Protein AF-A0A2D6A712-F1 (afdb_monomer_lite)

Structure (mmCIF, N/CA/C/O backbone):
data_AF-A0A2D6A712-F1
#
_entry.id   AF-A0A2D6A712-F1
#
loop_
_atom_site.group_PDB
_atom_site.id
_atom_site.type_symbol
_atom_site.label_atom_id
_atom_site.label_alt_id
_atom_site.label_comp_id
_atom_site.label_asym_id
_atom_site.label_entity_id
_atom_site.label_seq_id
_atom_site.pdbx_PDB_ins_code
_atom_site.Cartn_x
_atom_site.Cartn_y
_atom_site.Cartn_z
_atom_site.occupancy
_atom_site.B_iso_or_equiv
_atom_site.auth_seq_id
_atom_site.auth_comp_id
_atom_site.auth_asym_id
_atom_site.auth_atom_id
_atom_site.pdbx_PDB_model_num
ATOM 1 N N . MET A 1 1 ? 50.032 -38.159 43.318 1.00 38.22 1 MET A N 1
ATOM 2 C CA . MET A 1 1 ? 50.754 -36.941 42.894 1.00 38.22 1 MET A CA 1
ATOM 3 C C . MET A 1 1 ? 49.982 -36.325 41.737 1.00 38.22 1 MET A C 1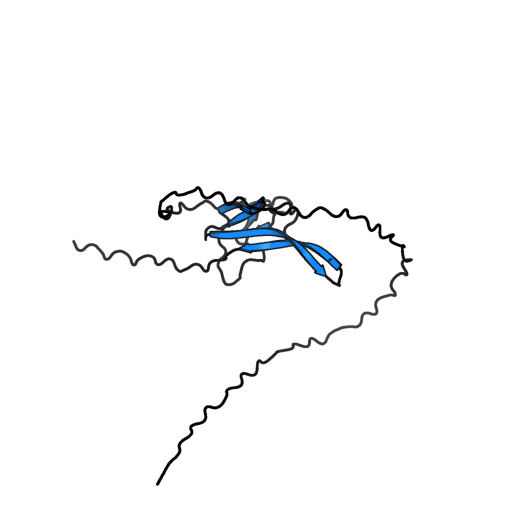
ATOM 5 O O . MET A 1 1 ? 49.748 -37.045 40.783 1.00 38.22 1 MET A O 1
ATOM 9 N N . ASN A 1 2 ? 49.554 -35.068 41.916 1.00 38.91 2 ASN A N 1
ATOM 10 C CA . ASN A 1 2 ? 49.337 -33.973 40.948 1.00 38.91 2 ASN A CA 1
ATOM 11 C C . ASN A 1 2 ? 48.614 -34.291 39.612 1.00 38.91 2 ASN A C 1
ATOM 13 O O . ASN A 1 2 ? 49.014 -35.178 38.883 1.00 38.91 2 ASN A O 1
ATOM 17 N N . GLY A 1 3 ? 47.608 -33.553 39.150 1.00 43.97 3 GLY A N 1
ATOM 18 C CA . GLY A 1 3 ? 47.139 -32.238 39.554 1.00 43.97 3 GLY A CA 1
ATOM 19 C C . GLY A 1 3 ? 45.907 -31.843 38.737 1.00 43.97 3 GLY A C 1
ATOM 20 O O . GLY A 1 3 ? 45.746 -32.196 37.572 1.00 43.97 3 GLY A O 1
ATOM 21 N N . LEU A 1 4 ? 45.030 -31.136 39.431 1.00 56.16 4 LEU A N 1
ATOM 22 C CA . LEU A 1 4 ? 43.731 -30.625 39.038 1.00 56.16 4 LEU A CA 1
ATOM 23 C C . LEU A 1 4 ? 43.934 -29.314 38.254 1.00 56.16 4 LEU A C 1
ATOM 25 O O . LEU A 1 4 ? 44.421 -28.349 38.834 1.00 56.16 4 LEU A O 1
ATOM 29 N N . PHE A 1 5 ? 43.544 -29.237 36.980 1.00 53.28 5 PHE A N 1
ATOM 30 C CA . PHE A 1 5 ? 43.424 -27.955 36.270 1.00 53.28 5 PHE A CA 1
ATOM 31 C C . PHE A 1 5 ? 41.978 -27.738 35.830 1.00 53.28 5 PHE A C 1
ATOM 33 O O . PHE A 1 5 ? 41.532 -28.196 34.782 1.00 53.28 5 PHE A O 1
ATOM 40 N N . ARG A 1 6 ? 41.232 -27.029 36.683 1.00 55.66 6 ARG A N 1
ATOM 41 C CA . ARG A 1 6 ? 39.979 -26.368 36.320 1.00 55.66 6 ARG A CA 1
ATOM 42 C C . ARG A 1 6 ? 40.338 -25.033 35.672 1.00 55.66 6 ARG A C 1
ATOM 44 O O . ARG A 1 6 ? 40.777 -24.124 36.368 1.00 55.66 6 ARG A O 1
ATOM 51 N N . VAL A 1 7 ? 40.155 -24.913 34.362 1.00 57.94 7 VAL A N 1
ATOM 52 C CA . VAL A 1 7 ? 40.206 -23.617 33.674 1.00 57.94 7 VAL A CA 1
ATOM 53 C C . VAL A 1 7 ? 38.781 -23.074 33.647 1.00 57.94 7 VAL A C 1
ATOM 55 O O . VAL A 1 7 ? 37.921 -23.590 32.937 1.00 57.94 7 VAL A O 1
ATOM 58 N N . GLY A 1 8 ? 38.515 -22.088 34.502 1.00 46.72 8 GLY A N 1
ATOM 59 C CA . GLY A 1 8 ? 37.256 -21.353 34.519 1.00 46.72 8 GLY A CA 1
ATOM 60 C C . GLY A 1 8 ? 37.160 -20.435 33.303 1.00 46.72 8 GLY A C 1
ATOM 61 O O . GLY A 1 8 ? 38.045 -19.612 33.079 1.00 46.72 8 GLY A O 1
ATOM 62 N N . LEU A 1 9 ? 36.082 -20.565 32.529 1.00 51.72 9 LEU A N 1
ATOM 63 C CA . LEU A 1 9 ? 35.680 -19.534 31.578 1.00 51.72 9 LEU A CA 1
ATOM 64 C C . LEU A 1 9 ? 35.064 -18.354 32.349 1.00 51.72 9 LEU A C 1
ATOM 66 O O . LEU A 1 9 ? 34.148 -18.579 33.145 1.00 51.72 9 LEU A O 1
ATOM 70 N N . PRO A 1 10 ? 35.496 -17.105 32.109 1.00 62.69 10 PRO A N 1
ATOM 71 C CA . PRO A 1 10 ? 34.792 -15.946 32.629 1.00 62.69 10 PRO A CA 1
ATOM 72 C C . PRO A 1 10 ? 33.481 -15.739 31.860 1.00 62.69 10 PRO A C 1
ATOM 74 O O . PRO A 1 10 ? 33.450 -15.660 30.631 1.00 62.69 10 PRO A O 1
ATOM 77 N N . VAL A 1 11 ? 32.392 -15.638 32.620 1.00 51.59 11 VAL A N 1
ATOM 78 C CA . VAL A 1 11 ? 31.074 -15.190 32.166 1.00 51.59 11 VAL A CA 1
ATOM 79 C C . VAL A 1 11 ? 31.198 -13.733 31.724 1.00 51.59 11 VAL A C 1
ATOM 81 O O . VAL A 1 11 ? 31.400 -12.839 32.543 1.00 51.59 11 VAL A O 1
ATOM 84 N N . LEU A 1 12 ? 31.099 -13.495 30.419 1.00 49.94 12 LEU A N 1
ATOM 85 C CA . LEU A 1 12 ? 31.120 -12.160 29.836 1.00 49.94 12 LEU A CA 1
ATOM 86 C C . LEU A 1 12 ? 29.693 -11.598 29.887 1.00 49.94 12 LEU A C 1
ATOM 88 O O . LEU A 1 12 ? 28.854 -11.888 29.037 1.00 49.94 12 LEU A O 1
ATOM 92 N N . VAL A 1 13 ? 29.399 -10.845 30.949 1.00 48.84 13 VAL A N 1
ATOM 93 C CA . VAL A 1 13 ? 28.142 -10.106 31.109 1.00 48.84 13 VAL A CA 1
ATOM 94 C C . VAL A 1 13 ? 28.164 -8.917 30.149 1.00 48.84 13 VAL A C 1
ATOM 96 O O . VAL A 1 13 ? 28.866 -7.932 30.368 1.00 48.84 13 VAL A O 1
ATOM 99 N N . LEU A 1 14 ? 27.400 -9.018 29.064 1.00 49.66 14 LEU A N 1
ATOM 100 C CA . LEU A 1 14 ? 27.130 -7.916 28.144 1.00 49.66 14 LEU A CA 1
ATOM 101 C C . LEU A 1 14 ? 26.145 -6.948 28.818 1.00 49.66 14 LEU A C 1
ATOM 103 O O . LEU A 1 14 ? 24.936 -7.171 28.829 1.00 49.66 14 LEU A O 1
ATOM 107 N N . ALA A 1 15 ? 26.671 -5.877 29.411 1.00 50.78 15 ALA A N 1
ATOM 108 C CA . ALA A 1 15 ? 25.869 -4.747 29.857 1.00 50.78 15 ALA A CA 1
ATOM 109 C C . ALA A 1 15 ? 25.324 -4.004 28.625 1.00 50.78 15 ALA A C 1
ATOM 111 O O . ALA A 1 15 ? 26.072 -3.373 27.879 1.00 50.78 15 ALA A O 1
ATOM 112 N N . ALA A 1 16 ? 24.014 -4.094 28.396 1.00 51.50 16 ALA A N 1
ATOM 113 C CA . ALA A 1 16 ? 23.321 -3.252 27.434 1.00 51.50 16 ALA A CA 1
ATOM 114 C C . ALA A 1 16 ? 23.331 -1.803 27.947 1.00 51.50 16 ALA A C 1
ATOM 116 O O . ALA A 1 16 ? 22.662 -1.472 28.924 1.00 51.50 16 ALA A O 1
ATOM 117 N N . ALA A 1 17 ? 24.107 -0.937 27.297 1.00 50.69 17 ALA A N 1
ATOM 118 C CA . ALA A 1 17 ? 24.064 0.499 27.532 1.00 50.69 17 ALA A CA 1
ATOM 119 C C . ALA A 1 17 ? 22.735 1.057 26.996 1.00 50.69 17 ALA A C 1
ATOM 121 O O . ALA A 1 17 ? 22.567 1.272 25.796 1.00 50.69 17 ALA A O 1
ATOM 122 N N . VAL A 1 18 ? 21.772 1.270 27.893 1.00 51.00 18 VAL A N 1
ATOM 123 C CA . VAL A 1 18 ? 20.551 2.032 27.618 1.00 51.00 18 VAL A CA 1
ATOM 124 C C . VAL A 1 18 ? 20.918 3.514 27.671 1.00 51.00 18 VAL A C 1
ATOM 126 O O . VAL A 1 18 ? 21.150 4.069 28.742 1.00 51.00 18 VAL A O 1
ATOM 129 N N . TYR A 1 19 ? 21.004 4.159 26.510 1.00 43.38 19 TYR A N 1
ATOM 130 C CA . TYR A 1 19 ? 21.180 5.607 26.416 1.00 43.38 19 TYR A CA 1
ATOM 131 C C . TYR A 1 19 ? 19.811 6.282 26.579 1.00 43.38 19 TYR A C 1
ATOM 133 O O . TYR A 1 19 ? 18.998 6.291 25.655 1.00 43.38 19 TYR A O 1
ATOM 141 N N . VAL A 1 20 ? 19.539 6.833 27.765 1.00 48.06 20 VAL A N 1
ATOM 142 C CA . VAL A 1 20 ? 18.406 7.741 27.995 1.00 48.06 20 VAL A CA 1
ATOM 143 C C . VAL A 1 20 ? 18.894 9.158 27.714 1.00 48.06 20 VAL A C 1
ATOM 145 O O . VAL A 1 20 ? 19.613 9.749 28.516 1.00 48.06 20 VAL A O 1
ATOM 148 N N . ILE A 1 21 ? 18.523 9.708 26.560 1.00 50.75 21 ILE A N 1
ATOM 149 C CA . ILE A 1 21 ? 18.726 11.129 26.270 1.00 50.75 21 ILE A CA 1
ATOM 150 C C . ILE A 1 21 ? 17.623 11.893 27.009 1.00 50.75 21 ILE A C 1
ATOM 152 O O . ILE A 1 21 ? 16.490 11.983 26.540 1.00 50.75 21 ILE A O 1
ATOM 156 N N . ALA A 1 22 ? 17.948 12.414 28.190 1.00 44.84 22 ALA A N 1
ATOM 157 C CA . ALA A 1 22 ? 17.109 13.372 28.895 1.00 44.84 22 ALA A CA 1
ATOM 158 C C . ALA A 1 22 ? 17.259 14.748 28.227 1.00 44.84 22 ALA A C 1
ATOM 160 O O . ALA A 1 22 ? 18.215 15.475 28.486 1.00 44.84 22 ALA A O 1
ATOM 161 N N . THR A 1 23 ? 16.326 15.111 27.349 1.00 55.25 23 THR A N 1
ATOM 162 C CA . THR A 1 23 ? 16.182 16.496 26.886 1.00 55.25 23 THR A CA 1
ATOM 163 C C . THR A 1 23 ? 15.427 17.290 27.950 1.00 55.25 23 THR A C 1
ATOM 165 O O . THR A 1 23 ? 14.195 17.277 27.999 1.00 55.25 23 THR A O 1
ATOM 168 N N . SER A 1 24 ? 16.165 17.960 28.831 1.00 52.94 24 SER A N 1
ATOM 169 C CA . SER A 1 24 ? 15.646 19.007 29.708 1.00 52.94 24 SER A CA 1
ATOM 170 C C . SER A 1 24 ? 15.393 20.275 28.890 1.00 52.94 24 SER A C 1
ATOM 172 O O . SER A 1 24 ? 16.304 20.863 28.315 1.00 52.94 24 SER A O 1
ATOM 174 N N . GLY A 1 25 ? 14.130 20.688 28.828 1.00 51.09 25 GLY A N 1
ATOM 175 C CA . GLY A 1 25 ? 13.720 21.913 28.146 1.00 51.09 25 GLY A CA 1
ATOM 176 C C . GLY A 1 25 ? 12.207 22.029 28.029 1.00 51.09 25 GLY A C 1
ATOM 177 O O . GLY A 1 25 ? 11.694 22.238 26.936 1.00 51.09 25 GLY A O 1
ATOM 178 N N . ARG A 1 26 ? 11.476 21.825 29.133 1.00 49.22 26 ARG A N 1
ATOM 179 C CA . ARG A 1 26 ? 10.029 22.062 29.181 1.00 49.22 26 ARG A CA 1
ATOM 180 C C . ARG A 1 26 ? 9.792 23.402 29.867 1.00 49.22 26 ARG A C 1
ATOM 182 O O . ARG A 1 26 ? 9.742 23.475 31.090 1.00 49.22 26 ARG A O 1
ATOM 189 N N . SER A 1 27 ? 9.704 24.455 29.064 1.00 50.00 27 SER A N 1
ATOM 190 C CA . SER A 1 27 ? 9.130 25.730 29.481 1.00 50.00 27 SER A CA 1
ATOM 191 C C . SER A 1 27 ? 7.691 25.459 29.909 1.00 50.00 27 SER A C 1
ATOM 193 O O . SER A 1 27 ? 6.890 24.967 29.113 1.00 50.00 27 SER A O 1
ATOM 195 N N . VAL A 1 28 ? 7.390 25.707 31.180 1.00 53.03 28 VAL A N 1
ATOM 196 C CA . VAL A 1 28 ? 6.026 25.688 31.707 1.00 53.03 28 VAL A CA 1
ATOM 197 C C . VAL A 1 28 ? 5.324 26.903 31.111 1.00 53.03 28 VAL A C 1
ATOM 199 O O . VAL A 1 28 ? 5.516 28.027 31.560 1.00 53.03 28 VAL A O 1
ATOM 202 N N . VAL A 1 29 ? 4.590 26.679 30.026 1.00 64.25 29 VAL A N 1
ATOM 203 C CA . VAL A 1 29 ? 3.509 27.572 29.619 1.00 64.25 29 VAL A CA 1
ATOM 204 C C . VAL A 1 29 ? 2.354 27.203 30.540 1.00 64.25 29 VAL A C 1
ATOM 206 O O . VAL A 1 29 ? 1.888 26.067 30.503 1.00 64.25 29 VAL A O 1
ATOM 209 N N . GLU A 1 30 ? 1.983 28.110 31.439 1.00 64.56 30 GLU A N 1
ATOM 210 C CA . GLU A 1 30 ? 0.753 27.982 32.217 1.00 64.56 30 GLU A CA 1
ATOM 211 C C . GLU A 1 30 ? -0.417 28.002 31.228 1.00 64.56 30 GLU A C 1
ATOM 213 O O . GLU A 1 30 ? -0.680 29.018 30.583 1.00 64.56 30 GLU A O 1
ATOM 218 N N . ASP A 1 31 ? -1.061 26.847 31.050 1.00 70.06 31 ASP A N 1
ATOM 219 C CA . ASP A 1 31 ? -2.296 26.741 30.280 1.00 70.06 31 ASP A CA 1
ATOM 220 C C . ASP A 1 31 ? -3.382 27.598 30.959 1.00 70.06 31 ASP A C 1
ATOM 222 O O . ASP A 1 31 ? -3.539 27.532 32.186 1.00 70.06 31 ASP A O 1
ATOM 226 N N . PRO A 1 32 ? -4.137 28.416 30.203 1.00 76.94 32 PRO A N 1
ATOM 227 C CA . PRO A 1 32 ? -5.304 29.098 30.743 1.00 76.94 32 PRO A CA 1
ATOM 228 C C . PRO A 1 32 ? -6.325 28.059 31.238 1.00 76.94 32 PRO A C 1
ATOM 230 O O . PRO A 1 32 ? -6.424 26.980 30.652 1.00 76.94 32 PRO A O 1
ATOM 233 N N . PRO A 1 33 ? -7.092 28.359 32.302 1.00 76.44 33 PRO A N 1
ATOM 234 C CA . PRO A 1 33 ? -8.053 27.416 32.859 1.00 76.44 33 PRO A CA 1
ATOM 235 C C . PRO A 1 33 ? -9.043 26.963 31.783 1.00 76.44 33 PRO A C 1
ATOM 237 O O . PRO A 1 33 ? -9.651 27.794 31.101 1.00 76.44 33 PRO A O 1
ATOM 240 N N . ASP A 1 34 ? -9.191 25.644 31.647 1.00 72.00 34 ASP A N 1
ATOM 241 C CA . ASP A 1 34 ? -10.127 25.036 30.710 1.00 72.00 34 ASP A CA 1
ATOM 242 C C . ASP A 1 34 ? -11.543 25.597 30.929 1.00 72.00 34 ASP A C 1
ATOM 244 O O . ASP A 1 34 ? -11.997 25.717 32.076 1.00 72.00 34 ASP A O 1
ATOM 248 N N . PRO A 1 35 ? -12.281 25.933 29.854 1.00 73.94 35 PRO A N 1
ATOM 249 C CA . PRO A 1 35 ? -13.678 26.304 29.983 1.00 73.94 35 PRO A CA 1
ATOM 250 C C . PRO A 1 35 ? -14.446 25.135 30.607 1.00 73.94 35 PRO A C 1
ATOM 252 O O . PRO A 1 35 ? -14.401 24.006 30.119 1.00 73.94 35 PRO A O 1
ATOM 255 N N . VAL A 1 36 ? -15.170 25.419 31.691 1.00 71.56 36 VAL A N 1
ATOM 256 C CA . VAL A 1 36 ? -16.086 24.477 32.339 1.00 71.56 36 VAL A CA 1
ATOM 257 C C . VAL A 1 36 ? -17.211 24.158 31.353 1.00 71.56 36 VAL A C 1
ATOM 259 O O . VAL A 1 36 ? -18.193 24.890 31.247 1.00 71.56 36 VAL A O 1
ATOM 262 N N . ILE A 1 37 ? -17.045 23.083 30.586 1.00 70.31 37 ILE A N 1
ATOM 263 C CA . ILE A 1 37 ? -18.094 22.539 29.726 1.00 70.31 37 ILE A CA 1
ATOM 264 C C . ILE A 1 37 ? -19.030 21.737 30.641 1.00 70.31 37 ILE A C 1
ATOM 266 O O . ILE A 1 37 ? -18.568 20.783 31.274 1.00 70.31 37 ILE A O 1
ATOM 270 N N . PRO A 1 38 ? -20.321 22.103 30.763 1.00 62.12 38 PRO A N 1
ATOM 271 C CA . PRO A 1 38 ? -21.269 21.326 31.549 1.00 62.12 38 PRO A CA 1
ATOM 272 C C . PRO A 1 38 ? -21.330 19.903 30.991 1.00 62.12 38 PRO A C 1
ATOM 274 O O . PRO A 1 38 ? -21.440 19.704 29.780 1.00 62.12 38 PRO A O 1
ATOM 277 N N . ALA A 1 39 ? -21.212 18.921 31.885 1.00 53.22 39 ALA A N 1
ATOM 278 C CA . ALA A 1 39 ? -21.298 17.510 31.554 1.00 53.22 39 ALA A CA 1
ATOM 279 C C . ALA A 1 39 ? -22.652 17.231 30.889 1.00 53.22 39 ALA A C 1
ATOM 281 O O . ALA A 1 39 ? -23.684 17.195 31.554 1.00 53.22 39 ALA A O 1
ATOM 282 N N . ALA A 1 40 ? -22.647 17.074 29.566 1.00 59.59 40 ALA A N 1
ATOM 283 C CA . ALA A 1 40 ? -23.778 16.510 28.859 1.00 59.59 40 ALA A CA 1
ATOM 284 C C . ALA A 1 40 ? -23.843 15.027 29.232 1.00 59.59 40 ALA A C 1
ATOM 286 O O . ALA A 1 40 ? -22.931 14.253 28.935 1.00 59.59 40 ALA A O 1
ATOM 287 N N . GLU A 1 41 ? -24.902 14.675 29.946 1.00 52.97 41 GLU A N 1
ATOM 288 C CA . GLU A 1 41 ? -25.297 13.319 30.286 1.00 52.97 41 GLU A CA 1
ATOM 289 C C . GLU A 1 41 ? -25.529 12.557 28.971 1.00 52.97 41 GLU A C 1
ATOM 291 O O . GLU A 1 41 ? -26.517 12.761 28.270 1.00 52.97 41 GLU A O 1
ATOM 296 N N . VAL A 1 42 ? -24.540 11.760 28.560 1.00 57.06 42 VAL A N 1
ATOM 297 C CA . VAL A 1 42 ? -24.662 10.877 27.398 1.00 57.06 42 VAL A CA 1
ATOM 298 C C . VAL A 1 42 ? -25.358 9.617 27.881 1.00 57.06 42 VAL A C 1
ATOM 300 O O . VAL A 1 42 ? -24.738 8.759 28.510 1.00 57.06 42 VAL A O 1
ATOM 303 N N . GLU A 1 43 ? -26.654 9.530 27.593 1.00 52.31 43 GLU A N 1
ATOM 304 C CA . GLU A 1 43 ? -27.439 8.309 27.721 1.00 52.31 43 GLU A CA 1
ATOM 305 C C . GLU A 1 43 ? -26.772 7.195 26.902 1.00 52.31 43 GLU A C 1
ATOM 307 O O . GLU A 1 43 ? -26.706 7.214 25.671 1.00 52.31 43 GLU A O 1
ATOM 312 N N . THR A 1 44 ? -26.212 6.218 27.606 1.00 48.22 44 THR A N 1
ATOM 313 C CA . THR A 1 44 ? -25.707 4.975 27.037 1.00 48.22 44 THR A CA 1
ATOM 314 C C . THR A 1 44 ? -26.890 4.065 26.721 1.00 48.22 44 THR A C 1
ATOM 316 O O . THR A 1 44 ? -27.263 3.200 27.515 1.00 48.22 44 THR A O 1
ATOM 319 N N . GLU A 1 45 ? -27.463 4.219 25.526 1.00 50.00 45 GLU A N 1
ATOM 320 C CA . GLU A 1 45 ? -28.314 3.186 24.929 1.00 50.00 45 GLU A CA 1
ATOM 321 C C . GLU A 1 45 ? -27.467 1.940 24.630 1.00 50.00 45 GLU A C 1
ATOM 323 O O . GLU A 1 45 ? -26.855 1.747 23.576 1.00 50.00 45 GLU A O 1
ATOM 328 N N . SER A 1 46 ? -27.408 1.081 25.641 1.00 56.09 46 SER A N 1
ATOM 329 C CA . SER A 1 46 ? -26.949 -0.297 25.575 1.00 56.09 46 SER A CA 1
ATOM 330 C C . SER A 1 46 ? -27.960 -1.126 24.779 1.00 56.09 46 SER A C 1
ATOM 332 O O . SER A 1 46 ? -28.889 -1.715 25.318 1.00 56.09 46 SER A O 1
ATOM 334 N N . GLY A 1 47 ? -27.784 -1.157 23.459 1.00 50.25 47 GLY A N 1
ATOM 335 C CA . GLY A 1 47 ? -28.702 -1.852 22.557 1.00 50.25 47 GLY A CA 1
ATOM 336 C C . GLY A 1 47 ? -28.038 -2.399 21.301 1.00 50.25 47 GLY A C 1
ATOM 337 O O . GLY A 1 47 ? -28.588 -2.256 20.215 1.00 50.25 47 GLY A O 1
ATOM 338 N N . LEU A 1 48 ? -26.854 -3.012 21.407 1.00 58.75 48 LEU A N 1
ATOM 339 C CA . LEU A 1 48 ? -26.326 -3.798 20.289 1.00 58.75 48 LEU A CA 1
ATOM 340 C C . LEU A 1 48 ? -26.962 -5.197 20.307 1.00 58.75 48 LEU A C 1
ATOM 342 O O . LEU A 1 48 ? -26.778 -5.925 21.286 1.00 58.75 48 LEU A O 1
ATOM 346 N N . PRO A 1 49 ? -27.691 -5.605 19.251 1.00 55.78 49 PRO A N 1
ATOM 347 C CA . PRO A 1 49 ? -28.203 -6.961 19.154 1.00 55.78 49 PRO A CA 1
ATOM 348 C C . PRO A 1 49 ? -27.035 -7.946 19.048 1.00 55.78 49 PRO A C 1
ATOM 350 O O . PRO A 1 49 ? -26.137 -7.794 18.217 1.00 55.78 49 PRO A O 1
ATOM 353 N N . LEU A 1 50 ? -27.069 -8.973 19.898 1.00 48.47 50 LEU A N 1
ATOM 354 C CA . LEU A 1 50 ? -26.238 -10.168 19.802 1.00 48.47 50 LEU A CA 1
ATOM 355 C C . LEU A 1 50 ? -26.448 -10.809 18.424 1.00 48.47 50 LEU A C 1
ATOM 357 O O . LEU A 1 50 ? -27.429 -11.513 18.193 1.00 48.47 50 LEU A O 1
ATOM 361 N N . VAL A 1 51 ? -25.530 -10.553 17.495 1.00 64.31 51 VAL A N 1
ATOM 362 C CA . VAL A 1 51 ? -25.451 -11.302 16.241 1.00 64.31 51 VAL A CA 1
ATOM 363 C C . VAL A 1 51 ? -25.021 -12.736 16.564 1.00 64.31 51 VAL A C 1
ATOM 365 O O . VAL A 1 51 ? -23.991 -12.919 17.219 1.00 64.31 51 VAL A O 1
ATOM 368 N N . PRO A 1 52 ? -25.777 -13.760 16.127 1.00 51.81 52 PRO A N 1
ATOM 369 C CA . PRO A 1 52 ? -25.384 -15.144 16.325 1.00 51.81 52 PRO A CA 1
ATOM 370 C C . PRO A 1 52 ? -24.071 -15.413 15.585 1.00 51.81 52 PRO A C 1
ATOM 372 O O . PRO A 1 52 ? -23.942 -15.167 14.384 1.00 51.81 52 PRO A O 1
ATOM 375 N N . VAL A 1 53 ? -23.090 -15.917 16.333 1.00 51.47 53 VAL A N 1
ATOM 376 C CA . VAL A 1 53 ? -21.853 -16.495 15.808 1.00 51.47 53 VAL A CA 1
ATOM 377 C C . VAL A 1 53 ? -22.246 -17.644 14.884 1.00 51.47 53 VAL A C 1
ATOM 379 O O . VAL A 1 53 ? -22.691 -18.694 15.338 1.00 51.47 53 VAL A O 1
ATOM 382 N N . LEU A 1 54 ? -22.127 -17.423 13.574 1.00 48.78 54 LEU A N 1
ATOM 383 C CA . LEU A 1 54 ? -22.294 -18.474 12.582 1.00 48.78 54 LEU A CA 1
ATOM 384 C C . LEU A 1 54 ? -21.075 -19.403 12.675 1.00 48.78 54 LEU A C 1
ATOM 386 O O . LEU A 1 54 ? -19.983 -19.077 12.204 1.00 48.78 54 LEU A O 1
ATOM 390 N N . GLU A 1 55 ? -21.261 -20.555 13.315 1.00 48.25 55 GLU A N 1
ATOM 391 C CA . GLU A 1 55 ? -20.352 -21.695 13.237 1.00 48.25 55 GLU A CA 1
ATOM 392 C C . GLU A 1 55 ? -20.254 -22.150 11.774 1.00 48.25 55 GLU A C 1
ATOM 394 O O . GLU A 1 55 ? -21.116 -22.847 11.241 1.00 48.25 55 GLU A O 1
ATOM 399 N N . SER A 1 56 ? -19.184 -21.731 11.097 1.00 48.47 56 SER A N 1
ATOM 400 C CA . SER A 1 56 ? -18.796 -22.228 9.777 1.00 48.47 56 SER A CA 1
ATOM 401 C C . SER A 1 56 ? -18.227 -23.646 9.912 1.00 48.47 56 SER A C 1
ATOM 403 O O . SER A 1 56 ? -17.017 -23.873 9.814 1.00 48.47 56 SER A O 1
ATOM 405 N N . GLY A 1 57 ? -19.117 -24.608 10.143 1.00 45.22 57 GLY A N 1
ATOM 406 C CA . GLY A 1 57 ? -18.850 -26.029 9.986 1.00 45.22 57 GLY A CA 1
ATOM 407 C C . GLY A 1 57 ? -18.695 -26.401 8.509 1.00 45.22 57 GLY A C 1
ATOM 408 O O . GLY A 1 57 ? -19.638 -26.309 7.737 1.00 45.22 57 GLY A 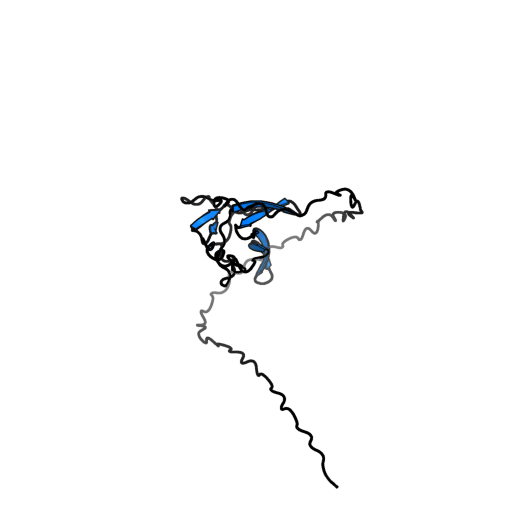O 1
ATOM 409 N N . GLY A 1 58 ? -17.480 -26.820 8.151 1.00 47.53 58 GLY A N 1
ATOM 410 C CA . GLY A 1 58 ? -17.165 -27.880 7.190 1.00 47.53 58 GLY A CA 1
ATOM 411 C C . GLY A 1 58 ? -17.786 -27.859 5.790 1.00 47.53 58 GLY A C 1
ATOM 412 O O . GLY A 1 58 ? -18.888 -28.346 5.605 1.00 47.53 58 GLY A O 1
ATOM 413 N N . GLN A 1 59 ? -16.962 -27.562 4.778 1.00 43.16 59 GLN A N 1
ATOM 414 C CA . GLN A 1 59 ? -16.801 -28.471 3.633 1.00 43.16 59 GLN A CA 1
ATOM 415 C C . GLN A 1 59 ? -15.465 -28.190 2.924 1.00 43.16 59 GLN A C 1
ATOM 417 O O . GLN A 1 59 ? -15.373 -27.386 2.001 1.00 43.16 59 GLN A O 1
ATOM 422 N N . GLN A 1 60 ? -14.389 -28.841 3.381 1.00 45.81 60 GLN A N 1
ATOM 423 C CA . GLN A 1 60 ? -13.154 -28.936 2.600 1.00 45.81 60 GLN A CA 1
ATOM 424 C C . GLN A 1 60 ? -13.435 -29.803 1.375 1.00 45.81 60 GLN A C 1
ATOM 426 O O . GLN A 1 60 ? -13.460 -31.034 1.455 1.00 45.81 60 GLN A O 1
ATOM 431 N N . ASP A 1 61 ? -13.660 -29.144 0.244 1.00 50.53 61 ASP A N 1
ATOM 432 C CA . ASP A 1 61 ? -13.847 -29.796 -1.038 1.00 50.53 61 ASP A CA 1
ATOM 433 C C . ASP A 1 61 ? -12.511 -30.399 -1.501 1.00 50.53 61 ASP A C 1
ATOM 435 O O . ASP A 1 61 ? -11.598 -29.732 -1.996 1.00 50.53 61 ASP A O 1
ATOM 439 N N . LYS A 1 62 ? -12.360 -31.703 -1.259 1.00 55.19 62 LYS A N 1
ATOM 440 C CA . LYS A 1 62 ? -11.226 -32.516 -1.704 1.00 55.19 62 LYS A CA 1
ATOM 441 C C . LYS A 1 62 ? -11.345 -32.793 -3.201 1.00 55.19 62 LYS A C 1
ATOM 443 O O . LYS A 1 62 ? -11.536 -33.941 -3.591 1.00 55.19 62 LYS A O 1
ATOM 448 N N . ARG A 1 63 ? -11.210 -31.781 -4.055 1.00 55.12 63 ARG A N 1
ATOM 449 C CA . ARG A 1 63 ? -11.085 -31.970 -5.509 1.00 55.12 63 ARG A CA 1
ATOM 450 C C . ARG A 1 63 ? -10.365 -30.787 -6.151 1.00 55.12 63 ARG A C 1
ATOM 452 O O . ARG A 1 63 ? -10.983 -29.898 -6.706 1.00 55.12 63 ARG A O 1
ATOM 459 N N . ASN A 1 64 ? -9.033 -30.820 -6.133 1.00 50.22 64 ASN A N 1
ATOM 460 C CA . ASN A 1 64 ? -8.257 -30.380 -7.295 1.00 50.22 64 ASN A CA 1
ATOM 461 C C . ASN A 1 64 ? -6.874 -31.036 -7.319 1.00 50.22 64 ASN A C 1
ATOM 463 O O . ASN A 1 64 ? -5.868 -30.530 -6.832 1.00 50.22 64 ASN A O 1
ATOM 467 N N . LYS A 1 65 ? -6.864 -32.224 -7.923 1.00 55.94 65 LYS A N 1
ATOM 468 C CA . LYS A 1 65 ? -5.685 -32.960 -8.365 1.00 55.94 65 LYS A CA 1
ATOM 469 C C . LYS A 1 65 ? -5.372 -32.525 -9.804 1.00 55.94 65 LYS A C 1
ATOM 471 O O . LYS A 1 65 ? -5.767 -33.196 -10.747 1.00 55.94 65 LYS A O 1
ATOM 476 N N . MET A 1 66 ? -4.658 -31.414 -9.967 1.00 45.00 66 MET A N 1
ATOM 477 C CA . MET A 1 66 ? -3.899 -31.079 -11.186 1.00 45.00 66 MET A CA 1
ATOM 478 C C . MET A 1 66 ? -2.515 -30.612 -10.715 1.00 45.00 66 MET A C 1
ATOM 480 O O . MET A 1 66 ? -2.387 -29.549 -10.129 1.00 45.00 66 MET A O 1
ATOM 484 N N . LYS A 1 67 ? -1.501 -31.479 -10.631 1.00 45.91 67 LYS A N 1
ATOM 485 C CA . LYS A 1 67 ? -0.655 -31.998 -11.721 1.00 45.91 67 LYS A CA 1
ATOM 486 C C . LYS A 1 67 ? 0.023 -30.869 -12.517 1.00 45.91 67 LYS A C 1
ATOM 488 O O . LYS A 1 67 ? -0.544 -30.339 -13.462 1.00 45.91 67 LYS A O 1
ATOM 493 N N . GLY A 1 68 ? 1.267 -30.575 -12.133 1.00 38.47 68 GLY A N 1
ATOM 494 C CA . GLY A 1 68 ? 2.238 -29.801 -12.908 1.00 38.47 68 GLY A CA 1
ATOM 495 C C . GLY A 1 68 ? 3.171 -28.979 -12.010 1.00 38.47 68 GLY A C 1
ATOM 496 O O . GLY A 1 68 ? 2.664 -28.176 -11.228 1.00 38.47 68 GLY A O 1
ATOM 497 N N . PRO A 1 69 ? 4.509 -29.132 -12.085 1.00 49.47 69 PRO A N 1
ATOM 498 C CA . PRO A 1 69 ? 5.403 -28.141 -11.503 1.00 49.47 69 PRO A CA 1
ATOM 499 C C . PRO A 1 69 ? 5.110 -26.823 -12.219 1.00 49.47 69 PRO A C 1
ATOM 501 O O . PRO A 1 69 ? 5.147 -26.776 -13.449 1.00 49.47 69 PRO A O 1
ATOM 504 N N . ARG A 1 70 ? 4.759 -25.777 -11.460 1.00 49.91 70 ARG A N 1
ATOM 505 C CA . ARG A 1 70 ? 4.654 -24.408 -11.975 1.00 49.91 70 ARG A CA 1
ATOM 506 C C . ARG A 1 70 ? 5.975 -24.100 -12.666 1.00 49.91 70 ARG A C 1
ATOM 508 O O . ARG A 1 70 ? 6.974 -23.818 -12.008 1.00 49.91 70 ARG A O 1
ATOM 515 N N . GLY A 1 71 ? 5.975 -24.215 -13.993 1.00 42.44 71 GLY A N 1
ATOM 516 C CA . GLY A 1 71 ? 7.019 -23.651 -14.820 1.00 42.44 71 GLY A CA 1
ATOM 517 C C . GLY A 1 71 ? 7.160 -22.209 -14.377 1.00 42.44 71 GLY A C 1
ATOM 518 O O . GLY A 1 71 ? 6.156 -21.510 -14.245 1.00 42.44 71 GLY A O 1
ATOM 519 N N . GLN A 1 72 ? 8.388 -21.813 -14.061 1.00 42.22 72 GLN A N 1
ATOM 520 C CA . GLN A 1 72 ? 8.752 -20.420 -13.893 1.00 42.22 72 GLN A CA 1
ATOM 521 C C . GLN A 1 72 ? 8.301 -19.718 -15.171 1.00 42.22 72 GLN A C 1
ATOM 523 O O . GLN A 1 72 ? 8.961 -19.808 -16.209 1.00 42.22 72 GLN A O 1
ATOM 528 N N . SER A 1 73 ? 7.107 -19.129 -15.130 1.00 43.41 73 SER A N 1
ATOM 529 C CA . SER A 1 73 ? 6.597 -18.285 -16.190 1.00 43.41 73 SER A CA 1
ATOM 530 C C . SER A 1 73 ? 7.684 -17.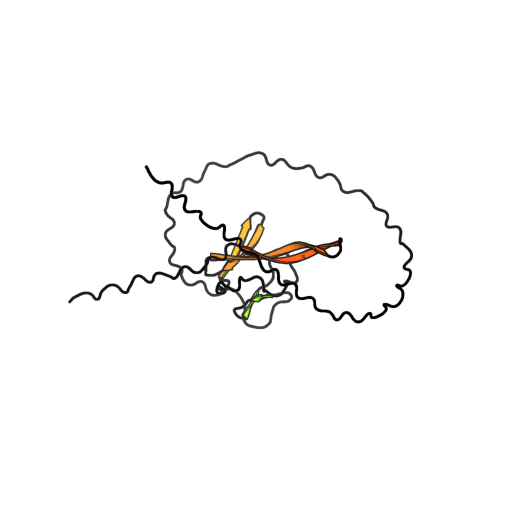255 -16.398 1.00 43.41 73 SER A C 1
ATOM 532 O O . SER A 1 73 ? 7.987 -16.504 -15.475 1.00 43.41 73 SER A O 1
ATOM 534 N N . LYS A 1 74 ? 8.343 -17.295 -17.560 1.00 42.25 74 LYS A N 1
ATOM 535 C CA . LYS A 1 74 ? 9.320 -16.286 -17.956 1.00 42.25 74 LYS A CA 1
ATOM 536 C C . LYS A 1 74 ? 8.658 -14.939 -17.692 1.00 42.25 74 LYS A C 1
ATOM 538 O O . LYS A 1 74 ? 7.688 -14.615 -18.374 1.00 42.25 74 LYS A O 1
ATOM 543 N N . SER A 1 75 ? 9.119 -14.236 -16.658 1.00 48.31 75 SER A N 1
ATOM 544 C CA . SER A 1 75 ? 8.602 -12.935 -16.253 1.00 48.31 75 SER A CA 1
ATOM 545 C C . SER A 1 75 ? 8.840 -11.964 -17.398 1.00 48.31 75 SER A C 1
ATOM 547 O O . SER A 1 75 ? 9.874 -11.307 -17.471 1.00 48.31 75 SER A O 1
ATOM 549 N N . ALA A 1 76 ? 7.900 -11.906 -18.339 1.00 54.47 76 ALA A N 1
ATOM 550 C CA . ALA A 1 76 ? 7.763 -10.757 -19.206 1.00 54.47 76 ALA A CA 1
ATOM 551 C C . ALA A 1 76 ? 7.606 -9.565 -18.262 1.00 54.47 76 ALA A C 1
ATOM 553 O O . ALA A 1 76 ? 6.711 -9.577 -17.418 1.00 54.47 76 ALA A O 1
ATOM 554 N N . ALA A 1 77 ? 8.532 -8.608 -18.333 1.00 58.38 77 ALA A N 1
ATOM 555 C CA . ALA A 1 77 ? 8.540 -7.446 -17.459 1.00 58.38 77 ALA A CA 1
ATOM 556 C C . ALA A 1 77 ? 7.162 -6.765 -17.519 1.00 58.38 77 ALA A C 1
ATOM 558 O O . ALA A 1 77 ? 6.818 -6.133 -18.521 1.00 58.38 77 ALA A O 1
ATOM 559 N N . LYS A 1 78 ? 6.342 -6.956 -16.476 1.00 68.06 78 LYS A N 1
ATOM 560 C CA . LYS A 1 78 ? 5.052 -6.278 -16.349 1.00 68.06 78 LYS A CA 1
ATOM 561 C C . LYS A 1 78 ? 5.362 -4.784 -16.267 1.00 68.06 78 LYS A C 1
ATOM 563 O O . LYS A 1 78 ? 6.224 -4.372 -15.492 1.00 68.06 78 LYS A O 1
ATOM 568 N N . LYS A 1 79 ? 4.712 -3.976 -17.108 1.00 72.50 79 LYS A N 1
ATOM 569 C CA . LYS A 1 79 ? 4.875 -2.519 -17.051 1.00 72.50 79 LYS A CA 1
ATOM 570 C C . LYS A 1 79 ? 4.441 -2.018 -15.666 1.00 72.50 79 LYS A C 1
ATOM 572 O O . LYS A 1 79 ? 3.481 -2.571 -15.126 1.00 72.50 79 LYS A O 1
ATOM 577 N N . PRO A 1 80 ? 5.116 -0.996 -15.111 1.00 75.88 80 PRO A N 1
ATOM 578 C CA . PRO A 1 80 ? 4.719 -0.420 -13.835 1.00 75.88 80 PRO A CA 1
ATOM 579 C C . PRO A 1 80 ? 3.269 0.065 -13.913 1.00 75.88 80 PRO A C 1
ATOM 581 O O . PRO A 1 80 ? 2.855 0.702 -14.886 1.00 75.88 80 PRO A O 1
ATOM 584 N N . PHE A 1 81 ? 2.499 -0.295 -12.896 1.00 81.56 81 PHE A N 1
ATOM 585 C CA . PHE A 1 81 ? 1.113 0.091 -12.712 1.00 81.56 81 PHE A CA 1
ATOM 586 C C . PHE A 1 81 ? 1.075 1.441 -11.998 1.00 81.56 81 PHE A C 1
ATOM 588 O O . PHE A 1 81 ? 1.701 1.615 -10.958 1.00 81.56 81 PHE A O 1
ATOM 595 N N . GLY A 1 82 ? 0.343 2.402 -12.558 1.00 78.81 82 GLY A N 1
ATOM 596 C CA . GLY A 1 82 ? 0.215 3.741 -11.991 1.00 78.81 82 GLY A CA 1
ATOM 597 C C . GLY A 1 82 ? 0.310 4.836 -13.041 1.00 78.81 82 GLY A C 1
ATOM 598 O O . GLY A 1 82 ? 0.612 4.592 -14.210 1.00 78.81 82 GLY A O 1
ATOM 599 N N . ARG A 1 83 ? 0.002 6.064 -12.623 1.00 79.38 83 ARG A N 1
ATOM 600 C CA . ARG A 1 83 ? 0.122 7.255 -13.467 1.00 79.38 83 ARG A CA 1
ATOM 601 C C . ARG A 1 83 ? 1.241 8.139 -12.937 1.00 79.38 83 ARG A C 1
ATOM 603 O O . ARG A 1 83 ? 1.329 8.382 -11.734 1.00 79.38 83 ARG A O 1
ATOM 610 N N . THR A 1 84 ? 2.060 8.648 -13.846 1.00 77.69 84 THR A N 1
ATOM 611 C CA . THR A 1 84 ? 2.931 9.796 -13.602 1.00 77.69 84 THR A CA 1
ATOM 612 C C . THR A 1 84 ? 2.145 11.057 -13.980 1.00 77.69 84 THR A C 1
ATOM 614 O O . THR A 1 84 ? 1.554 11.118 -15.056 1.00 77.69 84 THR A O 1
ATOM 617 N N . GLY A 1 85 ? 2.043 12.036 -13.076 1.00 80.50 85 GLY A N 1
ATOM 618 C CA . GLY A 1 85 ? 1.262 13.262 -13.301 1.00 80.50 85 GLY A CA 1
ATOM 619 C C . GLY A 1 85 ? 0.433 13.695 -12.091 1.00 80.50 85 GLY A C 1
ATOM 620 O O . GLY A 1 85 ? 0.802 13.414 -10.953 1.00 80.50 85 GLY A O 1
ATOM 621 N N . THR A 1 86 ? -0.675 14.401 -12.341 1.00 83.81 86 THR A N 1
ATOM 622 C CA . THR A 1 86 ? -1.551 14.937 -11.289 1.00 83.81 86 THR A CA 1
ATOM 623 C C . THR A 1 86 ? -2.130 13.810 -10.425 1.00 83.81 86 THR A C 1
ATOM 625 O O . THR A 1 86 ? -2.755 12.893 -10.971 1.00 83.81 86 THR A O 1
ATOM 628 N N . PRO A 1 87 ? -1.956 13.864 -9.092 1.00 87.12 87 PRO A N 1
ATOM 629 C CA . PRO A 1 87 ? -2.455 12.831 -8.197 1.00 87.12 87 PRO A CA 1
ATOM 630 C C . PRO A 1 87 ? -3.990 12.784 -8.198 1.00 87.12 87 PRO A C 1
ATOM 632 O O . PRO A 1 87 ? -4.633 13.835 -8.118 1.00 87.12 87 PRO A O 1
ATOM 635 N N . PRO A 1 88 ? -4.604 11.587 -8.231 1.00 82.62 88 PRO A N 1
ATOM 636 C CA . PRO A 1 88 ? -6.012 11.445 -7.886 1.00 82.62 88 PRO A CA 1
ATOM 637 C C . PRO A 1 88 ? -6.279 11.941 -6.451 1.00 82.62 88 PRO A C 1
ATOM 639 O O . PRO A 1 88 ? -5.395 11.833 -5.594 1.00 82.62 88 PRO A O 1
ATOM 642 N N . PRO A 1 89 ? -7.493 12.427 -6.137 1.00 86.00 89 PRO A N 1
ATOM 643 C CA . PRO A 1 89 ? -7.864 12.769 -4.767 1.00 86.00 89 PRO A CA 1
ATOM 644 C C . PRO A 1 89 ? -7.634 11.591 -3.814 1.00 86.00 89 PRO A C 1
ATOM 646 O O . PRO A 1 89 ? -8.094 10.480 -4.071 1.00 86.00 89 PRO A O 1
ATOM 649 N N . GLY A 1 90 ? -6.898 11.835 -2.728 1.00 89.81 90 GLY A N 1
ATOM 650 C CA . GLY A 1 90 ? -6.604 10.817 -1.715 1.00 89.81 90 GLY A CA 1
ATOM 651 C C . GLY A 1 90 ? -5.555 9.772 -2.108 1.00 89.81 90 GLY A C 1
ATOM 652 O O . GLY A 1 90 ? -5.275 8.881 -1.303 1.00 89.81 90 GLY A O 1
ATOM 653 N N . ALA A 1 91 ? -4.962 9.880 -3.303 1.00 91.75 91 ALA A N 1
ATOM 654 C CA . ALA A 1 91 ? -3.889 9.002 -3.752 1.00 91.75 91 ALA A CA 1
ATOM 655 C C . ALA A 1 91 ? -2.614 9.176 -2.922 1.00 91.75 91 ALA A C 1
ATOM 657 O O . ALA A 1 91 ? -2.286 10.272 -2.462 1.00 91.75 91 ALA A O 1
ATOM 658 N N . ALA A 1 92 ? -1.861 8.089 -2.792 1.00 92.06 92 ALA A N 1
ATOM 659 C CA . ALA A 1 92 ? -0.540 8.109 -2.185 1.00 92.06 92 ALA A CA 1
ATOM 660 C C . ALA A 1 92 ? 0.548 8.098 -3.258 1.00 92.06 92 ALA A C 1
ATOM 662 O O . ALA A 1 92 ? 0.437 7.392 -4.263 1.00 92.06 92 ALA A O 1
ATOM 663 N N . MET A 1 93 ? 1.608 8.870 -3.013 1.00 93.06 93 MET A N 1
ATOM 664 C CA . MET A 1 93 ? 2.825 8.824 -3.815 1.00 93.06 93 MET A CA 1
ATOM 665 C C . MET A 1 93 ? 3.688 7.659 -3.352 1.00 93.06 93 MET A C 1
ATOM 667 O O . MET A 1 93 ? 3.988 7.549 -2.158 1.00 93.06 93 MET A O 1
ATOM 671 N N . PHE A 1 94 ? 4.108 6.8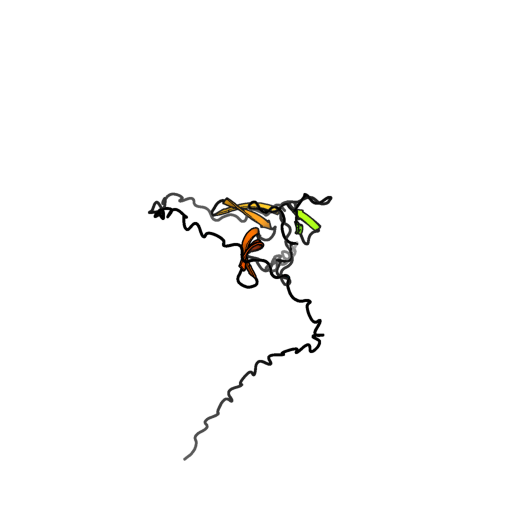29 -4.294 1.00 92.25 94 PHE A N 1
ATOM 672 C CA . PHE A 1 94 ? 5.069 5.763 -4.070 1.00 92.25 94 PHE A CA 1
ATOM 673 C C . PHE A 1 94 ? 6.507 6.266 -4.294 1.00 92.25 94 PHE A C 1
ATOM 675 O O . PHE A 1 94 ? 6.713 7.327 -4.890 1.00 92.25 94 PHE A O 1
ATOM 682 N N . PRO A 1 95 ? 7.534 5.541 -3.810 1.00 92.25 95 PRO A N 1
ATOM 683 C CA . PRO A 1 95 ? 8.934 5.957 -3.928 1.00 92.25 95 PRO A CA 1
ATOM 684 C C . PRO A 1 95 ? 9.450 6.066 -5.369 1.00 92.25 95 PRO A C 1
ATOM 686 O O . PRO A 1 95 ? 10.424 6.771 -5.612 1.00 92.25 95 PRO A O 1
ATOM 689 N N . ASP A 1 96 ? 8.802 5.397 -6.322 1.00 90.25 96 ASP A N 1
ATOM 690 C CA . ASP A 1 96 ? 9.063 5.523 -7.762 1.00 90.25 96 ASP A CA 1
ATOM 691 C C . ASP A 1 96 ? 8.420 6.772 -8.400 1.00 90.25 96 ASP A C 1
ATOM 693 O O . ASP A 1 96 ? 8.522 6.969 -9.611 1.00 90.25 96 ASP A O 1
ATOM 697 N N . GLY A 1 97 ? 7.759 7.617 -7.602 1.00 91.12 97 GLY A N 1
ATOM 698 C CA . GLY A 1 97 ? 7.058 8.818 -8.056 1.00 91.12 97 GLY A CA 1
ATOM 699 C C . GLY A 1 97 ? 5.691 8.537 -8.684 1.00 91.12 97 GLY A C 1
ATOM 700 O O . GLY A 1 97 ? 5.051 9.466 -9.182 1.00 91.12 97 GLY A O 1
ATOM 701 N N . THR A 1 98 ? 5.227 7.284 -8.676 1.00 91.69 98 THR A N 1
ATOM 702 C CA . THR A 1 98 ? 3.888 6.942 -9.161 1.00 91.69 98 THR A CA 1
ATOM 703 C C . THR A 1 98 ? 2.819 7.279 -8.125 1.00 91.69 98 THR A C 1
ATOM 705 O O . THR A 1 98 ? 3.055 7.259 -6.915 1.00 91.69 98 THR A O 1
ATOM 708 N N . TRP A 1 99 ? 1.620 7.595 -8.613 1.00 93.69 99 TRP A N 1
ATOM 709 C CA . TRP A 1 99 ? 0.449 7.830 -7.775 1.00 93.69 99 TRP A CA 1
ATOM 710 C C . TRP A 1 99 ? -0.546 6.694 -7.926 1.00 93.69 99 TRP A C 1
ATOM 712 O O . TRP A 1 99 ? -0.975 6.385 -9.044 1.00 93.69 99 TRP A O 1
ATOM 722 N N . LEU A 1 100 ? -0.954 6.119 -6.797 1.00 92.75 100 LEU A N 1
ATOM 723 C CA . LEU A 1 100 ? -1.970 5.073 -6.753 1.00 92.75 100 LEU A CA 1
ATOM 724 C C . LEU A 1 100 ? -3.074 5.452 -5.772 1.00 92.75 100 LEU A C 1
ATOM 726 O O . LEU A 1 100 ? -2.825 5.993 -4.690 1.00 92.75 100 LEU A O 1
ATOM 730 N N . ALA A 1 101 ? -4.310 5.180 -6.183 1.00 93.69 101 ALA A N 1
ATOM 731 C CA . ALA A 1 101 ? -5.469 5.365 -5.330 1.00 93.69 101 ALA A CA 1
ATOM 732 C C . ALA A 1 101 ? -5.439 4.344 -4.180 1.00 93.69 101 ALA A C 1
ATOM 734 O O . ALA A 1 101 ? -5.039 3.203 -4.406 1.00 93.69 101 ALA A O 1
ATOM 735 N N . PRO A 1 102 ? -5.860 4.722 -2.967 1.00 94.38 102 PRO A N 1
ATOM 736 C CA . PRO A 1 102 ? -5.997 3.786 -1.860 1.00 94.38 102 PRO A CA 1
ATOM 737 C C . PRO A 1 102 ? -6.941 2.619 -2.185 1.00 94.38 102 PRO A C 1
ATOM 739 O O . PRO A 1 102 ? -7.935 2.771 -2.893 1.00 94.38 102 PRO A O 1
ATOM 742 N N . LEU A 1 103 ? -6.633 1.460 -1.610 1.00 94.38 103 LEU A N 1
ATOM 743 C CA . LEU A 1 103 ? -7.430 0.236 -1.660 1.00 94.38 103 LEU A CA 1
ATOM 744 C C . LEU A 1 103 ? -8.353 0.103 -0.437 1.00 94.38 103 LEU A C 1
ATOM 746 O O . LEU A 1 103 ? -8.202 0.813 0.561 1.00 94.38 103 LEU A O 1
ATOM 750 N N . ASN A 1 104 ? -9.285 -0.853 -0.508 1.00 95.00 104 ASN A N 1
ATOM 751 C CA . ASN A 1 104 ? -10.133 -1.304 0.608 1.00 95.00 104 ASN A CA 1
ATOM 752 C C . ASN A 1 104 ? -10.995 -0.205 1.251 1.00 95.00 104 ASN A C 1
ATOM 754 O O . ASN A 1 104 ? -11.143 -0.142 2.471 1.00 95.00 104 ASN A O 1
ATOM 758 N N . GLY A 1 105 ? -11.552 0.691 0.431 1.00 91.56 105 GLY A N 1
ATOM 759 C CA . GLY A 1 105 ? -12.470 1.739 0.894 1.00 91.56 105 GLY A CA 1
ATOM 760 C C . GLY A 1 105 ? -11.806 2.873 1.683 1.00 91.56 105 GLY A C 1
ATOM 761 O O . GLY A 1 105 ? -12.497 3.762 2.186 1.00 91.56 105 GLY A O 1
ATOM 762 N N . VAL A 1 106 ? -10.474 2.885 1.778 1.00 94.94 106 VAL A N 1
ATOM 763 C CA . VAL A 1 106 ? -9.728 4.015 2.333 1.00 94.94 106 VAL A CA 1
ATOM 764 C C . VAL A 1 106 ? -9.872 5.208 1.384 1.00 94.94 106 VAL A C 1
ATOM 766 O O . VAL A 1 106 ? -9.628 5.087 0.192 1.00 94.94 106 VAL A O 1
ATOM 769 N N . LYS A 1 107 ? -10.279 6.373 1.905 1.00 93.19 107 LYS A N 1
ATOM 770 C CA . LYS A 1 107 ? -10.431 7.605 1.102 1.00 93.19 107 LYS A CA 1
ATOM 771 C C . LYS A 1 107 ? -9.154 8.436 1.026 1.00 93.19 107 LYS A C 1
ATOM 773 O O . LYS A 1 107 ? -8.887 9.048 0.004 1.00 93.19 107 LYS A O 1
ATOM 778 N N . PHE A 1 108 ? -8.385 8.462 2.112 1.00 92.94 108 PHE A N 1
ATOM 779 C CA . PHE A 1 108 ? -7.151 9.233 2.230 1.00 92.94 108 PHE A CA 1
ATOM 780 C C . PHE A 1 108 ? -6.077 8.329 2.816 1.00 92.94 108 PHE A C 1
ATOM 782 O O . PHE A 1 108 ? -6.096 8.033 4.010 1.00 92.94 108 PHE A O 1
ATOM 789 N N . ALA A 1 109 ? -5.166 7.846 1.975 1.00 90.62 109 ALA A N 1
ATOM 790 C CA . ALA A 1 109 ? -4.021 7.097 2.468 1.00 90.62 109 ALA A CA 1
ATOM 791 C C . ALA A 1 109 ? -3.009 8.047 3.125 1.00 90.62 109 ALA A C 1
ATOM 793 O O . ALA A 1 109 ? -2.775 9.145 2.610 1.00 90.62 109 ALA A O 1
ATOM 794 N N . PRO A 1 110 ? -2.349 7.637 4.221 1.00 90.56 110 PRO A N 1
ATOM 795 C CA . PRO A 1 110 ? -1.170 8.351 4.679 1.00 90.56 110 PRO A CA 1
ATOM 796 C C . PRO A 1 110 ? -0.059 8.239 3.618 1.00 90.56 110 PRO A C 1
ATOM 798 O O . PRO A 1 110 ? -0.059 7.293 2.819 1.00 90.56 110 PRO A O 1
ATOM 801 N N . PRO A 1 111 ? 0.931 9.150 3.618 1.00 89.56 111 PRO A N 1
ATOM 802 C CA . PRO A 1 111 ? 2.093 9.033 2.745 1.00 89.56 111 PRO A CA 1
ATOM 803 C C . PRO A 1 111 ? 2.738 7.647 2.857 1.00 89.56 111 PRO A C 1
ATOM 805 O O . PRO A 1 111 ? 2.907 7.129 3.967 1.00 89.56 111 PRO A O 1
ATOM 808 N N . PHE A 1 112 ? 3.117 7.051 1.724 1.00 89.31 112 PHE A N 1
ATOM 809 C CA . PHE A 1 112 ? 3.740 5.731 1.702 1.00 89.31 112 PHE A CA 1
ATOM 810 C C . PHE A 1 112 ? 5.137 5.793 2.334 1.00 89.31 112 PHE A C 1
ATOM 812 O O . PHE A 1 112 ? 6.133 6.119 1.693 1.00 89.31 112 PHE A O 1
ATOM 819 N N . ARG A 1 113 ? 5.204 5.517 3.638 1.00 83.88 113 ARG A N 1
ATOM 820 C CA . ARG A 1 113 ? 6.449 5.465 4.425 1.00 83.88 113 ARG A CA 1
ATOM 821 C C . ARG A 1 113 ? 6.760 4.068 4.955 1.00 83.88 113 ARG A C 1
ATOM 823 O O . ARG A 1 113 ? 7.758 3.893 5.644 1.00 83.88 113 ARG A O 1
ATOM 830 N N . GLY A 1 114 ? 5.901 3.093 4.657 1.00 77.81 114 GLY A N 1
ATOM 831 C CA . GLY A 1 114 ? 5.981 1.753 5.234 1.00 77.81 114 GLY A CA 1
ATOM 832 C C . GLY A 1 114 ? 7.143 0.908 4.712 1.00 77.81 114 GLY A C 1
ATOM 833 O O . GLY A 1 114 ? 7.511 -0.057 5.375 1.00 77.81 114 GLY A O 1
ATOM 834 N N . TRP A 1 115 ? 7.724 1.235 3.549 1.00 86.62 115 TRP A N 1
ATOM 835 C CA . TRP A 1 115 ? 8.710 0.352 2.921 1.00 86.62 115 TRP A CA 1
ATOM 836 C C . TRP A 1 115 ? 9.967 0.172 3.786 1.00 86.62 115 TRP A C 1
ATOM 838 O O . TRP A 1 115 ? 10.557 1.170 4.220 1.00 86.62 115 TRP A O 1
ATOM 848 N N . PRO A 1 116 ? 10.423 -1.071 4.035 1.00 86.88 116 PRO A N 1
ATOM 849 C CA . PRO A 1 116 ? 11.627 -1.308 4.820 1.00 86.88 116 PRO A CA 1
ATOM 850 C C . PRO A 1 116 ? 12.849 -0.627 4.196 1.00 86.88 116 PRO A C 1
ATOM 852 O O . PRO A 1 116 ? 13.244 -0.941 3.079 1.00 86.88 116 PRO A O 1
ATOM 855 N N . ARG A 1 117 ? 13.519 0.257 4.946 1.00 87.38 117 ARG A N 1
ATOM 856 C CA . ARG A 1 117 ? 14.674 1.040 4.451 1.00 87.38 117 ARG A CA 1
ATOM 857 C C . ARG A 1 117 ? 15.838 0.202 3.905 1.00 87.38 117 ARG A C 1
ATOM 859 O O . ARG A 1 117 ? 16.649 0.717 3.148 1.00 87.38 117 ARG A O 1
ATOM 866 N N . LYS A 1 118 ? 15.956 -1.059 4.333 1.00 86.62 118 LYS A N 1
ATOM 867 C CA . LYS A 1 118 ? 17.031 -1.982 3.928 1.00 86.62 118 LYS A CA 1
ATOM 868 C C . LYS A 1 118 ? 16.710 -2.766 2.652 1.00 86.62 118 LYS A C 1
ATOM 870 O O . LYS A 1 118 ? 17.577 -3.482 2.165 1.00 86.62 118 LYS A O 1
ATOM 875 N N . ILE A 1 119 ? 15.481 -2.673 2.146 1.00 84.50 119 ILE A N 1
ATOM 876 C CA . ILE A 1 119 ? 15.014 -3.426 0.983 1.00 84.50 119 ILE A CA 1
ATOM 877 C C . ILE A 1 119 ? 14.725 -2.409 -0.122 1.00 84.50 119 ILE A C 1
ATOM 879 O O . ILE A 1 119 ? 13.946 -1.483 0.113 1.00 84.50 119 ILE A O 1
ATOM 883 N N . PRO A 1 120 ? 15.349 -2.530 -1.309 1.00 89.31 120 PRO A N 1
ATOM 884 C CA . PRO A 1 120 ? 15.036 -1.659 -2.432 1.00 89.31 120 PRO A CA 1
ATOM 885 C C . PRO A 1 120 ? 13.539 -1.676 -2.724 1.00 89.31 120 PRO A C 1
ATOM 887 O O . PRO A 1 120 ? 12.890 -2.717 -2.642 1.00 89.31 120 PRO A O 1
ATOM 890 N N . TYR A 1 121 ? 12.982 -0.510 -3.026 1.00 90.81 121 TYR A N 1
ATOM 891 C CA . TYR A 1 121 ? 11.590 -0.430 -3.431 1.00 90.81 121 TYR A CA 1
ATOM 892 C C . TYR A 1 121 ? 11.400 -1.108 -4.790 1.00 90.81 121 TYR A C 1
ATOM 894 O O . TYR A 1 121 ? 12.161 -0.859 -5.726 1.00 90.81 121 TYR A O 1
ATOM 902 N N . SER A 1 122 ? 10.379 -1.956 -4.881 1.00 91.31 122 SER A N 1
ATOM 903 C CA . SER A 1 122 ? 9.983 -2.625 -6.114 1.00 91.31 122 SER A CA 1
ATOM 904 C C . SER A 1 122 ? 8.717 -1.960 -6.665 1.00 91.31 122 SER A C 1
ATOM 906 O O . SER A 1 122 ? 7.771 -1.777 -5.899 1.00 91.31 122 SER A O 1
ATOM 908 N N . PRO A 1 123 ? 8.659 -1.571 -7.952 1.00 92.62 123 PRO A N 1
ATOM 909 C CA . PRO A 1 123 ? 7.475 -0.935 -8.524 1.00 92.62 123 PRO A CA 1
ATOM 910 C C . PRO A 1 123 ? 6.234 -1.819 -8.429 1.00 92.62 123 PRO A C 1
ATOM 912 O O . PRO A 1 123 ? 6.317 -3.042 -8.572 1.00 92.62 123 PRO A O 1
ATOM 915 N N . VAL A 1 124 ? 5.073 -1.194 -8.245 1.00 93.75 124 VAL A N 1
ATOM 916 C CA . VAL A 1 124 ? 3.783 -1.887 -8.333 1.00 93.75 124 VAL A CA 1
ATOM 917 C C . VAL A 1 124 ? 3.544 -2.298 -9.785 1.00 93.75 124 VAL A C 1
ATOM 919 O O . VAL A 1 124 ? 3.737 -1.507 -10.706 1.00 93.75 124 VAL A O 1
ATOM 922 N N . VAL A 1 125 ? 3.125 -3.539 -10.006 1.00 93.62 125 VAL A N 1
ATOM 923 C CA . VAL A 1 125 ? 2.854 -4.119 -11.333 1.00 93.62 125 VAL A CA 1
ATOM 924 C C . VAL A 1 125 ? 1.399 -4.540 -11.516 1.00 93.62 125 VAL A C 1
ATOM 926 O O . VAL A 1 125 ? 0.999 -4.882 -12.629 1.00 93.62 125 VAL A O 1
ATOM 929 N N . GLY A 1 126 ? 0.595 -4.502 -10.453 1.00 93.62 126 GLY A N 1
ATOM 930 C CA . GLY A 1 126 ? -0.823 -4.821 -10.528 1.00 93.62 126 GLY A CA 1
ATOM 931 C C . GLY A 1 126 ? -1.545 -4.714 -9.193 1.00 93.62 126 GLY A C 1
ATOM 932 O O . GLY A 1 126 ? -0.969 -4.332 -8.175 1.00 93.62 126 GLY A O 1
ATOM 933 N N . ILE A 1 127 ? -2.825 -5.069 -9.227 1.00 95.38 127 ILE A N 1
ATOM 934 C CA . ILE A 1 127 ? -3.673 -5.260 -8.053 1.00 95.38 127 ILE A CA 1
ATOM 935 C C . ILE A 1 127 ? -4.159 -6.708 -8.090 1.00 95.38 127 ILE A C 1
ATOM 937 O O . ILE A 1 127 ? -4.541 -7.202 -9.152 1.00 95.38 127 ILE A O 1
ATOM 941 N N . ILE A 1 128 ? -4.132 -7.375 -6.944 1.00 94.75 128 ILE A N 1
ATOM 942 C CA . ILE A 1 128 ? -4.659 -8.723 -6.751 1.00 94.75 128 ILE A CA 1
ATOM 943 C C . ILE A 1 128 ? -5.701 -8.718 -5.633 1.00 94.75 128 ILE A C 1
ATOM 945 O O . ILE A 1 128 ? -5.563 -7.995 -4.645 1.00 94.75 128 ILE A O 1
ATOM 949 N N . ASP A 1 129 ? -6.732 -9.542 -5.782 1.00 94.81 129 ASP A N 1
ATOM 950 C CA . ASP A 1 129 ? -7.717 -9.781 -4.731 1.00 94.81 129 ASP A CA 1
ATOM 951 C C . ASP A 1 129 ? -7.232 -10.943 -3.854 1.00 94.81 129 ASP A C 1
ATOM 953 O O . ASP A 1 129 ? -6.947 -12.040 -4.342 1.00 94.81 129 ASP A O 1
ATOM 957 N N . GLY A 1 130 ? -7.076 -10.680 -2.560 1.00 89.00 130 GLY A N 1
ATOM 958 C CA . GLY A 1 130 ? -6.718 -11.666 -1.549 1.00 89.00 130 GLY A CA 1
ATOM 959 C C . GLY A 1 130 ? -7.938 -12.201 -0.801 1.00 89.00 130 GLY A C 1
ATOM 960 O O . GLY A 1 130 ? -9.092 -12.010 -1.194 1.00 89.00 130 GLY A O 1
ATOM 961 N N . ASP A 1 131 ? -7.678 -12.853 0.329 1.00 86.69 131 ASP A N 1
ATOM 962 C CA . ASP A 1 131 ? -8.737 -13.395 1.177 1.00 86.69 131 ASP A CA 1
ATOM 963 C C . ASP A 1 131 ? -9.677 -12.293 1.688 1.00 86.69 131 ASP A C 1
ATOM 965 O O . ASP A 1 131 ? -9.268 -11.159 1.949 1.00 86.69 131 ASP A O 1
ATOM 969 N N . LYS A 1 132 ? -10.957 -12.647 1.873 1.00 89.69 132 LYS A N 1
ATOM 970 C CA . LYS A 1 132 ? -12.009 -11.746 2.383 1.00 89.69 132 LYS A CA 1
ATOM 971 C C . LYS A 1 132 ? -12.209 -10.476 1.538 1.00 89.69 132 LYS A C 1
ATOM 973 O O . LYS A 1 132 ? -12.622 -9.452 2.075 1.00 89.69 132 LYS A O 1
ATOM 978 N N . ASN A 1 133 ? -11.949 -10.551 0.229 1.00 88.50 133 ASN A N 1
ATOM 979 C CA . ASN A 1 133 ? -12.061 -9.433 -0.717 1.00 88.50 133 ASN A CA 1
ATOM 980 C C . ASN A 1 133 ? -11.133 -8.248 -0.385 1.00 88.50 133 ASN A C 1
ATOM 982 O O . ASN A 1 133 ? -11.449 -7.103 -0.707 1.00 88.50 133 ASN A O 1
ATOM 986 N N . VAL A 1 134 ? -9.999 -8.507 0.275 1.00 93.50 134 VAL A N 1
ATOM 987 C CA . VAL A 1 134 ? -8.977 -7.483 0.519 1.00 93.50 134 VAL A CA 1
ATOM 988 C C . VAL A 1 134 ? -8.109 -7.351 -0.722 1.00 93.50 134 VAL A C 1
ATOM 990 O O . VAL A 1 134 ? -7.475 -8.313 -1.147 1.00 9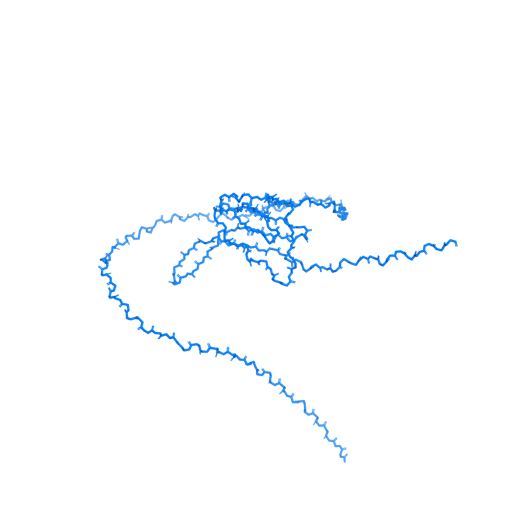3.50 134 VAL A O 1
ATOM 993 N N . GLN A 1 135 ? -8.042 -6.152 -1.281 1.00 95.62 135 GLN A N 1
ATOM 994 C CA . GLN A 1 135 ? -7.209 -5.850 -2.438 1.00 95.62 135 GLN A CA 1
ATOM 995 C C . GLN A 1 135 ? -5.779 -5.544 -1.999 1.00 95.62 135 GLN A C 1
ATOM 997 O O . GLN A 1 135 ? -5.564 -4.861 -0.992 1.00 95.62 135 GLN A O 1
ATOM 1002 N N . TRP A 1 136 ? -4.802 -6.001 -2.775 1.00 95.50 136 TRP A N 1
ATOM 1003 C CA . TRP A 1 136 ? -3.377 -5.764 -2.555 1.00 95.50 136 TRP A CA 1
ATOM 1004 C C . TRP A 1 136 ? -2.706 -5.279 -3.834 1.00 95.50 136 TRP A C 1
ATOM 1006 O O . TRP A 1 136 ? -2.982 -5.783 -4.918 1.00 95.50 136 TRP A O 1
ATOM 1016 N N . PHE A 1 137 ? -1.774 -4.346 -3.707 1.00 94.94 137 PHE A N 1
ATOM 1017 C CA . PHE A 1 137 ? -0.801 -4.035 -4.741 1.00 94.94 137 PHE A CA 1
ATOM 1018 C C . PHE A 1 137 ? 0.219 -5.168 -4.839 1.00 94.94 137 PHE A C 1
ATOM 1020 O O . PHE A 1 137 ? 0.862 -5.511 -3.849 1.00 94.94 137 PHE A O 1
ATOM 1027 N N . GLU A 1 138 ? 0.374 -5.733 -6.032 1.00 94.31 138 GLU A N 1
ATOM 1028 C CA . GLU A 1 138 ? 1.433 -6.686 -6.374 1.00 94.31 138 GLU A CA 1
ATOM 1029 C C . GLU A 1 138 ? 2.656 -5.899 -6.856 1.00 94.31 138 GLU A C 1
ATOM 1031 O O . GLU A 1 138 ? 2.539 -5.084 -7.774 1.00 94.31 138 GLU A O 1
ATOM 1036 N N . HIS A 1 139 ? 3.827 -6.141 -6.269 1.00 93.25 139 HIS A N 1
ATOM 1037 C CA . HIS A 1 139 ? 5.091 -5.528 -6.682 1.00 93.25 139 HIS A CA 1
ATOM 1038 C C . HIS A 1 139 ? 5.895 -6.455 -7.605 1.00 93.25 139 HIS A C 1
ATOM 1040 O O . HIS A 1 139 ? 5.708 -7.673 -7.616 1.00 93.25 139 HIS A O 1
ATOM 1046 N N . ALA A 1 140 ? 6.817 -5.892 -8.391 1.00 90.06 140 ALA A N 1
ATOM 1047 C CA . ALA A 1 140 ? 7.594 -6.639 -9.387 1.00 90.06 140 ALA A CA 1
ATOM 1048 C C . ALA A 1 140 ? 8.492 -7.746 -8.794 1.00 90.06 140 ALA A C 1
ATOM 1050 O O . ALA A 1 140 ? 8.889 -8.665 -9.509 1.00 90.06 140 ALA A O 1
ATOM 1051 N N . ASP A 1 141 ? 8.809 -7.669 -7.501 1.00 87.38 141 ASP A N 1
ATOM 1052 C CA . ASP A 1 141 ? 9.611 -8.652 -6.760 1.00 87.38 141 ASP A CA 1
ATOM 1053 C C . ASP A 1 141 ? 8.749 -9.740 -6.089 1.00 87.38 141 ASP A C 1
ATOM 1055 O O . ASP A 1 141 ? 9.280 -10.627 -5.423 1.00 87.38 141 ASP A O 1
ATOM 1059 N N . GLY A 1 142 ? 7.425 -9.686 -6.273 1.00 89.00 142 GLY A N 1
ATOM 1060 C CA . GLY A 1 142 ? 6.459 -10.594 -5.656 1.00 89.00 142 GLY A CA 1
ATOM 1061 C C . GLY A 1 142 ? 6.041 -10.206 -4.236 1.00 89.00 142 GLY A C 1
ATOM 1062 O O . GLY A 1 142 ? 5.237 -10.920 -3.634 1.00 89.00 142 GLY A O 1
ATOM 1063 N N . SER A 1 143 ? 6.554 -9.098 -3.692 1.00 91.62 143 SER A N 1
ATOM 1064 C CA . SER A 1 143 ? 6.025 -8.532 -2.451 1.00 91.62 143 SER A CA 1
ATOM 1065 C C . SER A 1 143 ? 4.649 -7.901 -2.682 1.00 91.62 143 SER A C 1
ATOM 1067 O O . SER A 1 143 ? 4.243 -7.630 -3.818 1.00 91.62 143 SER A O 1
ATOM 1069 N N . VAL A 1 144 ? 3.900 -7.691 -1.598 1.00 94.00 144 VAL A N 1
ATOM 1070 C CA . VAL A 1 144 ? 2.561 -7.097 -1.659 1.00 94.00 144 VAL A CA 1
ATOM 1071 C C . VAL A 1 144 ? 2.422 -5.950 -0.670 1.00 94.00 144 VAL A C 1
ATOM 1073 O O . VAL A 1 144 ? 2.976 -5.991 0.429 1.00 94.00 144 VAL A O 1
ATOM 1076 N N . SER A 1 145 ? 1.650 -4.929 -1.020 1.00 94.94 145 SER A N 1
ATOM 1077 C CA . SER A 1 145 ? 1.274 -3.871 -0.079 1.00 94.94 145 SER A CA 1
ATOM 1078 C C . SER A 1 145 ? -0.200 -3.521 -0.193 1.00 94.94 145 SER A C 1
ATOM 1080 O O . SER A 1 145 ? -0.829 -3.741 -1.221 1.00 94.94 145 SER A O 1
ATOM 1082 N N . THR A 1 146 ? -0.795 -3.008 0.874 1.00 95.44 146 THR A N 1
ATOM 1083 C CA . THR A 1 146 ? -2.187 -2.565 0.854 1.00 95.44 146 THR A CA 1
ATOM 1084 C C . THR A 1 146 ? -2.424 -1.421 1.827 1.00 95.44 146 THR A C 1
ATOM 1086 O O . THR A 1 146 ? -1.657 -1.219 2.772 1.00 95.44 146 THR A O 1
ATOM 1089 N N . THR A 1 147 ? -3.501 -0.674 1.604 1.00 95.12 147 THR A N 1
ATOM 1090 C CA . THR A 1 147 ? -4.060 0.259 2.583 1.00 95.12 147 THR A CA 1
ATOM 1091 C C . THR A 1 147 ? -5.277 -0.363 3.233 1.00 95.12 147 THR A C 1
ATOM 1093 O O . THR A 1 147 ? -6.164 -0.866 2.545 1.00 95.12 147 THR A O 1
ATOM 1096 N N . GLN A 1 148 ? -5.352 -0.277 4.554 1.00 94.06 148 GLN A N 1
ATOM 1097 C CA . GLN A 1 148 ? -6.508 -0.729 5.316 1.00 94.06 148 GLN A CA 1
ATOM 1098 C C . GLN A 1 148 ? -6.804 0.224 6.467 1.00 94.06 148 GLN A C 1
ATOM 1100 O O . GLN A 1 148 ? -5.938 0.965 6.927 1.00 94.06 148 GLN A O 1
ATOM 1105 N N . LEU A 1 149 ? -8.040 0.188 6.944 1.00 93.31 149 LEU A N 1
ATOM 1106 C CA . LEU A 1 149 ? -8.440 0.859 8.169 1.00 93.31 149 LEU A CA 1
ATOM 1107 C C . LEU A 1 149 ? -8.012 0.001 9.367 1.00 93.31 149 LEU A C 1
ATOM 1109 O O . LEU A 1 149 ? -8.493 -1.118 9.533 1.00 93.31 149 LEU A O 1
ATOM 1113 N N . ALA A 1 150 ? -7.090 0.510 10.181 1.00 89.44 150 ALA A N 1
ATOM 1114 C CA . ALA A 1 150 ? -6.589 -0.166 11.369 1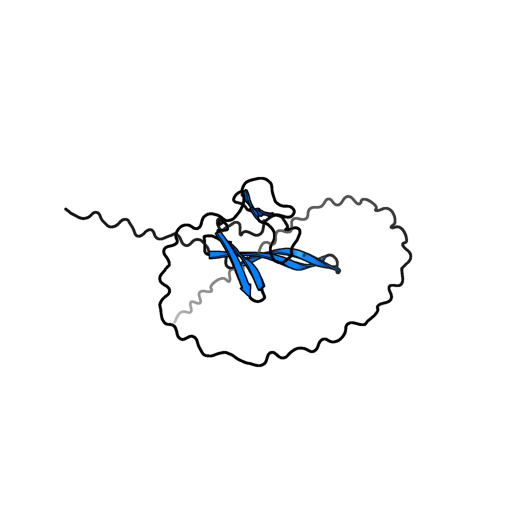.00 89.44 150 ALA A CA 1
ATOM 1115 C C . ALA A 1 150 ? -7.116 0.516 12.643 1.00 89.44 150 ALA A C 1
ATOM 1117 O O . ALA A 1 150 ? -7.127 1.751 12.713 1.00 89.44 150 ALA A O 1
ATOM 1118 N N . PRO A 1 151 ? -7.541 -0.255 13.660 1.00 92.31 151 PRO A N 1
ATOM 1119 C CA . PRO A 1 151 ? -7.828 0.306 14.969 1.00 92.31 151 PRO A CA 1
ATOM 1120 C C . PRO A 1 151 ? -6.532 0.843 15.584 1.00 92.31 151 PRO A C 1
ATOM 1122 O O . PRO A 1 151 ? -5.494 0.184 15.556 1.00 92.31 151 PRO A O 1
ATOM 1125 N N . THR A 1 152 ? -6.599 2.040 16.146 1.00 92.12 152 THR A N 1
ATOM 1126 C CA . THR A 1 152 ? -5.507 2.680 16.879 1.00 92.12 152 THR A CA 1
ATOM 1127 C C . THR A 1 152 ? -6.041 3.240 18.189 1.00 92.12 152 THR A C 1
ATOM 1129 O O . THR A 1 152 ? -7.226 3.560 18.294 1.00 92.12 152 THR A O 1
ATOM 1132 N N . GLU A 1 153 ? -5.184 3.354 19.195 1.00 95.56 153 GLU A N 1
ATOM 1133 C CA . GLU A 1 153 ? -5.540 3.921 20.490 1.00 95.56 153 GLU A CA 1
ATOM 1134 C C . GLU A 1 153 ? -4.601 5.078 20.812 1.00 95.56 153 GLU A C 1
ATOM 1136 O O . GLU A 1 153 ? -3.379 4.934 20.779 1.00 95.56 153 GLU A O 1
ATOM 1141 N N . GLN A 1 154 ? -5.173 6.241 21.106 1.00 93.06 154 GLN A N 1
ATOM 1142 C CA . GLN A 1 154 ? -4.416 7.439 21.447 1.00 93.06 154 GLN A CA 1
ATOM 1143 C C . GLN A 1 154 ? -5.075 8.107 22.653 1.00 93.06 154 GLN A C 1
ATOM 1145 O O . GLN A 1 154 ? -6.231 8.520 22.586 1.00 93.06 154 GLN A O 1
ATOM 1150 N N . GLY A 1 155 ? -4.350 8.176 23.775 1.00 93.00 155 GLY A N 1
ATOM 1151 C CA . GLY A 1 155 ? -4.863 8.756 25.023 1.00 93.00 155 GLY A CA 1
ATOM 1152 C C . GLY A 1 155 ? -6.087 8.025 25.592 1.00 93.00 155 GLY A C 1
ATOM 1153 O O . GLY A 1 155 ? -7.015 8.677 26.059 1.00 93.00 155 GLY A O 1
ATOM 1154 N N . GLY A 1 156 ? -6.138 6.691 25.486 1.00 95.75 156 GLY A N 1
ATOM 1155 C CA . GLY A 1 156 ? -7.261 5.871 25.969 1.00 95.75 156 GLY A CA 1
ATOM 1156 C C . GLY A 1 156 ? -8.515 5.895 25.085 1.00 95.75 156 GLY A C 1
ATOM 1157 O O . GLY A 1 156 ? -9.510 5.248 25.404 1.00 95.75 156 GLY A O 1
ATOM 1158 N N . ARG A 1 157 ? -8.497 6.629 23.964 1.00 94.88 157 ARG A N 1
ATOM 1159 C CA . ARG A 1 157 ? -9.590 6.656 22.982 1.00 94.88 157 ARG A CA 1
ATOM 1160 C C . ARG A 1 157 ? -9.245 5.784 21.781 1.00 94.88 157 ARG A C 1
ATOM 1162 O O . ARG A 1 157 ? -8.138 5.866 21.250 1.00 94.88 157 ARG A O 1
ATOM 1169 N N . LYS A 1 158 ? -10.210 4.974 21.340 1.00 94.69 158 LYS A N 1
ATOM 1170 C CA . LYS A 1 158 ? -10.087 4.113 20.158 1.00 94.69 158 LYS A CA 1
ATOM 1171 C C . LYS A 1 158 ? -10.525 4.870 18.910 1.00 94.69 158 LYS A C 1
ATOM 1173 O O . LYS A 1 158 ? -11.609 5.446 18.875 1.00 94.69 158 LYS A O 1
ATOM 1178 N N . PHE A 1 159 ? -9.697 4.820 17.880 1.00 93.88 159 PHE A N 1
ATOM 1179 C CA . PHE A 1 159 ? -9.949 5.403 16.569 1.00 93.88 159 PHE A CA 1
ATOM 1180 C C . PHE A 1 159 ? -9.697 4.364 15.487 1.00 93.88 159 PHE A C 1
ATOM 1182 O O . PHE A 1 159 ? -9.060 3.338 15.716 1.00 93.88 159 PHE A O 1
ATOM 1189 N N . VAL A 1 160 ? -10.159 4.659 14.280 1.00 93.12 160 VAL A N 1
ATOM 1190 C CA . VAL A 1 160 ? -9.820 3.891 13.089 1.00 93.12 160 VAL A CA 1
ATOM 1191 C C . VAL A 1 160 ? -9.041 4.813 12.166 1.00 93.12 160 VAL A C 1
ATOM 1193 O O . VAL A 1 160 ? -9.535 5.876 11.794 1.00 93.12 160 VAL A O 1
ATOM 1196 N N . GLN A 1 161 ? -7.813 4.430 11.828 1.00 93.19 161 GLN A N 1
ATOM 1197 C CA . GLN A 1 161 ? -6.938 5.221 10.970 1.00 93.19 161 GLN A CA 1
ATOM 1198 C C . GLN A 1 161 ? -6.469 4.402 9.766 1.00 93.19 161 GLN A C 1
ATOM 1200 O O . GLN A 1 161 ? -6.246 3.196 9.882 1.00 93.19 161 GLN A O 1
ATOM 1205 N N . PRO A 1 162 ? -6.316 5.036 8.595 1.00 93.69 162 PRO A N 1
ATOM 1206 C CA . PRO A 1 162 ? -5.745 4.377 7.435 1.00 93.69 162 PRO A CA 1
ATOM 1207 C C . PRO A 1 162 ? -4.271 4.053 7.696 1.00 93.69 162 PRO A C 1
ATOM 1209 O O . PRO A 1 162 ? -3.494 4.913 8.110 1.00 93.69 162 PRO A O 1
ATOM 1212 N N . ALA A 1 163 ? -3.885 2.812 7.433 1.00 92.62 163 ALA A N 1
ATOM 1213 C CA . ALA A 1 163 ? -2.540 2.301 7.634 1.00 92.62 163 ALA A CA 1
ATOM 1214 C C . ALA A 1 163 ? -2.076 1.503 6.414 1.00 92.62 163 ALA A C 1
ATOM 1216 O O . ALA A 1 163 ? -2.870 0.842 5.740 1.00 92.62 163 ALA A O 1
ATOM 1217 N N . TRP A 1 164 ? -0.770 1.557 6.156 1.00 93.62 164 TRP A N 1
ATOM 1218 C CA . TRP A 1 164 ? -0.114 0.696 5.179 1.00 93.62 164 TRP A CA 1
ATOM 1219 C C . TRP A 1 164 ? 0.251 -0.637 5.816 1.00 93.62 164 TRP A C 1
ATOM 1221 O O . TRP A 1 164 ? 0.857 -0.671 6.887 1.00 93.62 164 TRP A O 1
ATOM 1231 N N . VAL A 1 165 ? -0.062 -1.722 5.120 1.00 92.56 165 VAL A N 1
ATOM 1232 C CA . VAL A 1 165 ? 0.396 -3.070 5.456 1.00 92.56 165 VAL A CA 1
ATOM 1233 C C . VAL A 1 165 ? 1.235 -3.589 4.305 1.00 92.56 165 VAL A C 1
ATOM 1235 O O . VAL A 1 165 ? 0.844 -3.479 3.146 1.00 92.56 165 VAL A O 1
ATOM 1238 N N . ILE A 1 166 ? 2.403 -4.137 4.628 1.00 91.44 166 ILE A N 1
ATOM 1239 C CA . ILE A 1 166 ? 3.338 -4.699 3.652 1.00 91.44 166 ILE A CA 1
ATOM 1240 C C . ILE A 1 166 ? 3.515 -6.173 3.984 1.00 91.44 166 ILE A C 1
ATOM 1242 O O . ILE A 1 166 ? 3.917 -6.524 5.093 1.00 91.44 166 ILE A O 1
ATOM 1246 N N . GLY A 1 167 ? 3.184 -7.028 3.024 1.00 85.50 167 GLY A N 1
ATOM 1247 C CA . GLY A 1 167 ? 3.329 -8.471 3.111 1.00 85.50 167 GLY A CA 1
ATOM 1248 C C . GLY A 1 167 ? 4.562 -8.945 2.351 1.00 85.50 167 GLY A C 1
ATOM 1249 O O . GLY A 1 167 ? 4.770 -8.575 1.198 1.00 85.50 167 GLY A O 1
ATOM 1250 N N . ASN A 1 168 ? 5.351 -9.803 3.004 1.00 72.00 168 ASN A N 1
ATOM 1251 C CA . ASN A 1 168 ? 6.482 -10.523 2.414 1.00 72.00 168 ASN A CA 1
ATOM 1252 C C . ASN A 1 168 ? 7.449 -9.638 1.592 1.00 72.00 168 ASN A C 1
ATOM 1254 O O . ASN A 1 168 ? 7.611 -9.869 0.393 1.00 72.00 168 ASN A O 1
ATOM 1258 N N . PRO A 1 169 ? 8.105 -8.627 2.196 1.00 66.31 169 PRO A N 1
ATOM 1259 C CA . PRO A 1 169 ? 9.178 -7.923 1.513 1.00 66.31 169 PRO A CA 1
ATOM 1260 C C . PRO A 1 169 ? 10.372 -8.883 1.410 1.00 66.31 169 PRO A C 1
ATOM 1262 O O . PRO A 1 169 ? 11.164 -9.019 2.345 1.00 66.31 169 PRO A O 1
ATOM 1265 N N . ALA A 1 170 ? 10.458 -9.630 0.311 1.00 58.78 170 ALA A N 1
ATOM 1266 C CA . ALA A 1 170 ? 11.567 -10.541 0.096 1.00 58.78 170 ALA A CA 1
ATOM 1267 C C . ALA A 1 170 ? 12.851 -9.711 -0.082 1.00 58.78 170 ALA A C 1
ATOM 1269 O O . ALA A 1 170 ? 12.864 -8.775 -0.885 1.00 58.78 170 ALA A O 1
ATOM 1270 N N . PRO A 1 171 ? 13.952 -10.015 0.630 1.00 58.72 171 PRO A N 1
ATOM 1271 C CA . PRO A 1 171 ? 15.241 -9.475 0.233 1.00 58.72 171 PRO A CA 1
ATOM 1272 C C . PRO A 1 171 ? 15.493 -9.947 -1.199 1.00 58.72 171 PRO A C 1
ATOM 1274 O O . PRO A 1 171 ? 15.356 -11.139 -1.479 1.00 58.72 171 PRO A O 1
ATOM 1277 N N . LEU A 1 172 ? 15.829 -9.023 -2.105 1.00 54.94 172 LEU A N 1
ATOM 1278 C CA . LEU A 1 172 ? 16.295 -9.382 -3.441 1.00 54.94 172 LEU A CA 1
ATOM 1279 C C . LEU A 1 172 ? 17.472 -10.343 -3.256 1.00 54.94 172 LEU A C 1
ATOM 1281 O O . LEU A 1 172 ? 18.581 -9.923 -2.928 1.00 54.94 172 LEU A O 1
ATOM 1285 N N . MET A 1 173 ? 17.229 -11.645 -3.415 1.00 49.53 173 MET A N 1
ATOM 1286 C CA . MET A 1 173 ? 18.318 -12.592 -3.574 1.00 49.53 173 MET A CA 1
ATOM 1287 C C . MET A 1 173 ? 19.084 -12.097 -4.798 1.00 49.53 173 MET A C 1
ATOM 1289 O O . MET A 1 173 ? 18.440 -11.829 -5.821 1.00 49.53 173 MET A O 1
ATOM 1293 N N . PRO A 1 174 ? 20.413 -11.911 -4.718 1.00 56.22 174 PRO A N 1
ATOM 1294 C CA . PRO A 1 174 ? 21.179 -11.564 -5.898 1.00 56.22 174 PRO A CA 1
ATOM 1295 C C . PRO A 1 174 ? 20.818 -12.597 -6.957 1.00 56.22 174 PRO A C 1
ATOM 1297 O O . PRO A 1 174 ? 20.948 -13.801 -6.719 1.00 56.22 174 PRO A O 1
ATOM 1300 N N . VAL A 1 175 ? 20.276 -12.133 -8.086 1.00 48.53 175 VAL A N 1
ATOM 1301 C CA . VAL A 1 175 ? 20.083 -12.992 -9.248 1.00 48.53 175 VAL A CA 1
ATOM 1302 C C . VAL A 1 175 ? 21.467 -13.554 -9.515 1.00 48.53 175 VAL A C 1
ATOM 1304 O O . VAL A 1 175 ? 22.366 -12.808 -9.903 1.00 48.53 175 VAL A O 1
ATOM 1307 N N . GLN A 1 176 ? 21.667 -14.842 -9.230 1.00 41.56 176 GLN A N 1
ATOM 1308 C CA . GLN A 1 176 ? 22.835 -15.546 -9.723 1.00 41.56 176 GLN A CA 1
ATOM 1309 C C . GLN A 1 176 ? 22.655 -15.540 -11.232 1.00 41.56 176 GLN A C 1
ATOM 1311 O O . GLN A 1 176 ? 21.956 -16.384 -11.787 1.00 41.56 176 GLN A O 1
ATOM 1316 N N . ILE A 1 177 ? 23.187 -14.511 -11.889 1.00 56.06 177 ILE A N 1
ATOM 1317 C CA . ILE A 1 177 ? 23.405 -14.543 -13.322 1.00 56.06 177 ILE A CA 1
ATOM 1318 C C . ILE A 1 177 ? 24.366 -15.718 -13.457 1.00 56.06 177 ILE A C 1
ATOM 1320 O O . ILE A 1 177 ? 25.477 -15.603 -12.935 1.00 56.06 177 ILE A O 1
ATOM 1324 N N . PRO A 1 178 ? 23.939 -16.869 -14.016 1.00 57.44 178 PRO A N 1
ATOM 1325 C CA . PRO A 1 178 ? 24.861 -17.971 -14.203 1.00 57.44 178 PRO A CA 1
ATOM 1326 C C . PRO A 1 178 ? 26.036 -17.381 -14.963 1.00 57.44 178 PRO A C 1
ATOM 1328 O O . PRO A 1 178 ? 25.821 -16.723 -15.990 1.00 57.44 178 PRO A O 1
ATOM 1331 N N . ASP A 1 179 ? 27.232 -17.514 -14.383 1.00 66.06 179 ASP A N 1
ATOM 1332 C CA . ASP A 1 179 ? 28.461 -17.013 -14.978 1.00 66.06 179 ASP A CA 1
ATOM 1333 C C . ASP A 1 179 ? 28.403 -17.316 -16.467 1.00 66.06 179 ASP A C 1
ATOM 1335 O O . ASP A 1 179 ? 28.086 -18.446 -16.860 1.00 66.06 179 ASP A O 1
ATOM 1339 N N . ARG A 1 180 ? 28.576 -16.259 -17.272 1.00 57.09 180 ARG A N 1
ATOM 1340 C CA . ARG A 1 180 ? 28.509 -16.299 -18.735 1.00 57.09 180 ARG A CA 1
ATOM 1341 C C . ARG A 1 180 ? 29.036 -17.647 -19.202 1.00 57.09 180 ARG A C 1
ATOM 1343 O O . ARG A 1 180 ? 30.178 -17.971 -18.880 1.00 57.09 180 ARG A O 1
ATOM 1350 N N . MET A 1 181 ? 28.198 -18.407 -19.922 1.00 62.47 181 MET A N 1
ATOM 1351 C CA . MET A 1 181 ? 28.600 -19.690 -20.502 1.00 62.47 181 MET A CA 1
ATOM 1352 C C . MET A 1 181 ? 30.039 -19.566 -21.007 1.00 62.47 181 MET A C 1
ATOM 1354 O O . MET A 1 181 ? 30.316 -18.608 -21.744 1.00 62.47 181 MET A O 1
ATOM 1358 N N . PRO A 1 182 ? 30.948 -20.473 -20.606 1.00 72.38 182 PRO A N 1
ATOM 1359 C CA . PRO A 1 182 ? 32.325 -20.401 -21.054 1.00 72.38 182 PRO A CA 1
ATOM 1360 C C . PRO A 1 182 ? 32.326 -20.306 -22.585 1.00 72.38 182 PRO A C 1
ATOM 1362 O O . PRO A 1 182 ? 31.515 -20.980 -23.235 1.00 72.38 182 PRO A O 1
ATOM 1365 N N . PRO A 1 183 ? 33.166 -19.436 -23.173 1.00 71.81 183 PRO A N 1
ATOM 1366 C CA . PRO A 1 183 ? 33.176 -19.232 -24.613 1.00 71.81 183 PRO A CA 1
ATOM 1367 C C . PRO A 1 183 ? 33.327 -20.588 -25.307 1.00 71.81 183 PRO A C 1
ATOM 1369 O O . PRO A 1 183 ? 34.221 -21.365 -24.965 1.00 71.81 183 PRO A O 1
ATOM 1372 N N . LYS A 1 184 ? 32.432 -20.892 -26.260 1.00 71.88 184 LYS A N 1
ATOM 1373 C CA . LYS A 1 184 ? 32.550 -22.094 -27.095 1.00 71.88 184 LYS A CA 1
ATOM 1374 C C . LYS A 1 184 ? 33.945 -22.089 -27.722 1.00 71.88 184 LYS A C 1
ATOM 1376 O O . LYS A 1 184 ? 34.252 -21.194 -28.510 1.00 71.88 184 LYS A O 1
ATOM 1381 N N . LYS A 1 185 ? 34.780 -23.069 -27.366 1.00 73.25 185 LYS A N 1
ATOM 1382 C CA . LYS A 1 185 ? 36.019 -23.340 -28.100 1.00 73.25 185 LYS A CA 1
ATOM 1383 C C . LYS A 1 185 ? 35.624 -23.663 -29.545 1.00 73.25 185 LYS A C 1
ATOM 1385 O O . LYS A 1 185 ? 34.739 -24.492 -29.752 1.00 73.25 185 LYS A O 1
ATOM 1390 N N . LYS A 1 186 ? 36.198 -22.916 -30.490 1.00 75.81 186 LYS A N 1
ATOM 1391 C CA . LYS A 1 186 ? 36.109 -23.205 -31.924 1.00 75.81 186 LYS A CA 1
ATOM 1392 C C . LYS A 1 186 ? 37.013 -24.377 -32.267 1.00 75.81 186 LYS A C 1
ATOM 1394 O O . LYS A 1 186 ? 38.064 -24.493 -31.596 1.00 75.81 186 LYS A O 1
#

pLDDT: mean 71.83, std 19.37, range [38.22, 95.75]

Foldseek 3Di:
DDDDDDDDDDDDDPDDPDDDPDPPDDDPPPDDDDPPDPDDPPPPPPDDDDDDDPPPDDDPPPDDPDDDDPDPPPCPPQPFDADQDDEDQQWEQDPVRGTDHAWDPDRHADHPPPDDPVADDFGFRDWDQDPPRGIWGQGRVRKIKHWDFDWDDDPNDIDTDIDMDIGCRDRPPPPPPPPPDDPPDD

Secondary structure (DSSP, 8-state):
-------PPP--------------------PPPPP------------------------------------------PPPPSBSSSPPTTPEEPTTS-EEPPSTT-SSPPPS--S-TTS----EEEEEE-GGG-EEEEETTS-EEEEEEEEEEETTEEEEEEEEEEE-------------------

Radius of gyration: 28.8 Å; chains: 1; bounding box: 80×66×75 Å

Sequence (186 aa):
MNGLFRVGLPVLVLAAAVYVIATSGRSVVEDPPDPVIPAAEVETESGLPLVPVLESGGQQDKRNKMKGPRGQSKSAAKKPFGRTGTPPPGAAMFPDGTWLAPLNGVKFAPPFRGWPRKIPYSPVVGIIDGDKNVQWFEHADGSVSTTQLAPTEQGGRKFVQPAWVIGNPAPLMPVQIPDRMPPKKK